Protein AF-A0A8J3ZCD3-F1 (afdb_monomer_lite)

Radius of gyration: 23.09 Å; chains: 1; bounding box: 59×57×64 Å

Foldseek 3Di:
DDPCQFPQQQDDLQLLVQLVVCLVVLNLVSSCVSSQAAEDVQLVVVCVVFVVSVVQSSQWRSSLVSCQVVRFPPPCDQPAWEFADDGPPQKTWTWHFDPDPFAGTGIYTDMDVNDDPRHDYDDNLSTGLVCVLCVVVVVVVPDDGPVVVCVVVVVDPLLQDRQSNSCNVPVPDDDDRRDHDAHDDADQWDWWQFVHTFTWHFDQQDIDRRRDDVVNVVVQVVCVVVVHDRTTSRQQNCCQQVVDDDHPPSLVRLLARLLSNLSSQVVVNVVVSVVVRHHQNSRAGPQRDGSLLSCVNVVDLVVNVVNVVSPHDQCDATNVRDGRPDPVVNVVDDPD

Organism: NCBI:txid175570

Structure (mmCIF, N/CA/C/O backbone):
data_AF-A0A8J3ZCD3-F1
#
_entry.id   AF-A0A8J3ZCD3-F1
#
loop_
_atom_site.group_PDB
_atom_site.id
_atom_site.type_symbol
_atom_site.label_atom_id
_atom_site.label_alt_id
_atom_site.label_comp_id
_atom_site.label_asym_id
_atom_site.label_entity_id
_atom_site.label_seq_id
_atom_site.pdbx_PDB_ins_code
_atom_site.Cartn_x
_atom_site.Cartn_y
_atom_site.Cartn_z
_atom_site.occupancy
_atom_site.B_iso_or_equiv
_atom_site.auth_seq_id
_atom_site.auth_comp_id
_atom_site.auth_asym_id
_atom_site.auth_atom_id
_atom_site.pdbx_PDB_model_num
ATOM 1 N N . MET A 1 1 ? -1.894 -16.791 18.017 1.00 30.48 1 MET A N 1
ATOM 2 C CA . MET A 1 1 ? -1.859 -16.053 16.733 1.00 30.48 1 MET A CA 1
ATOM 3 C C . MET A 1 1 ? -0.759 -15.003 16.825 1.00 30.48 1 MET A C 1
ATOM 5 O O . MET A 1 1 ? -0.991 -13.930 17.370 1.00 30.48 1 MET A O 1
ATOM 9 N N . SER A 1 2 ? 0.467 -15.372 16.441 1.00 28.52 2 SER A N 1
ATOM 10 C CA . SER A 1 2 ? 1.655 -14.525 16.608 1.00 28.52 2 SER A CA 1
ATOM 11 C C . SER A 1 2 ? 1.536 -13.254 15.762 1.00 28.52 2 SER A C 1
ATOM 13 O O . SER A 1 2 ? 1.087 -13.308 14.620 1.00 28.52 2 SER A O 1
ATOM 15 N N . GLY A 1 3 ? 1.897 -12.107 16.341 1.00 28.75 3 GLY A N 1
ATOM 16 C CA . GLY A 1 3 ? 1.712 -10.750 15.815 1.00 28.75 3 GLY A CA 1
ATOM 17 C C . GLY A 1 3 ? 2.565 -10.377 14.598 1.00 28.75 3 GLY A C 1
ATOM 18 O O . GLY A 1 3 ? 3.005 -9.236 14.492 1.00 28.75 3 GLY A O 1
ATOM 19 N N . ARG A 1 4 ? 2.772 -11.300 13.660 1.00 40.28 4 ARG A N 1
ATOM 20 C CA . ARG A 1 4 ? 3.340 -11.043 12.334 1.00 40.28 4 ARG A CA 1
ATOM 21 C C . ARG A 1 4 ? 2.202 -10.744 11.358 1.00 40.28 4 ARG A C 1
ATOM 23 O O . ARG A 1 4 ? 1.936 -11.479 10.416 1.00 40.28 4 ARG A O 1
ATOM 30 N N . VAL A 1 5 ? 1.469 -9.659 11.613 1.00 41.25 5 VAL A N 1
ATOM 31 C CA . VAL A 1 5 ? 0.565 -9.109 10.595 1.00 41.25 5 VAL A CA 1
ATOM 32 C C . VAL A 1 5 ? 1.458 -8.504 9.517 1.00 41.25 5 VAL A C 1
ATOM 34 O O . VAL A 1 5 ? 1.963 -7.390 9.647 1.00 41.25 5 VAL A O 1
ATOM 37 N N . LEU A 1 6 ? 1.722 -9.344 8.520 1.00 44.91 6 LEU A N 1
ATOM 38 C CA . LEU A 1 6 ? 2.446 -9.094 7.286 1.00 44.91 6 LEU A CA 1
ATOM 39 C C . LEU A 1 6 ? 2.170 -7.684 6.744 1.00 44.91 6 LEU A C 1
ATOM 41 O O . LEU A 1 6 ? 1.025 -7.231 6.688 1.00 44.91 6 LEU A O 1
ATOM 45 N N . ARG A 1 7 ? 3.242 -6.995 6.344 1.00 51.41 7 ARG A N 1
ATOM 46 C CA . ARG A 1 7 ? 3.214 -5.689 5.674 1.00 51.41 7 ARG A CA 1
ATOM 47 C C . ARG A 1 7 ? 2.638 -5.883 4.262 1.00 51.41 7 ARG A C 1
ATOM 49 O O . ARG A 1 7 ? 3.377 -6.074 3.309 1.00 51.41 7 ARG A O 1
ATOM 56 N N . ARG A 1 8 ? 1.308 -5.935 4.149 1.00 55.00 8 ARG A N 1
ATOM 57 C CA . ARG A 1 8 ? 0.570 -6.364 2.939 1.00 55.00 8 ARG A CA 1
ATOM 58 C C . ARG A 1 8 ? 0.172 -5.229 1.979 1.00 55.00 8 ARG A C 1
ATOM 60 O O . ARG A 1 8 ? -0.598 -5.467 1.065 1.00 55.00 8 ARG A O 1
ATOM 67 N N . TYR A 1 9 ? 0.673 -4.010 2.165 1.00 49.16 9 TYR A N 1
ATOM 68 C CA . TYR A 1 9 ? 0.114 -2.810 1.508 1.00 49.16 9 TYR A CA 1
ATOM 69 C C . TYR A 1 9 ? 0.821 -2.382 0.233 1.00 49.16 9 TYR A C 1
ATOM 71 O O . TYR A 1 9 ? 0.390 -1.433 -0.417 1.00 49.16 9 TYR A O 1
ATOM 79 N N . ASP A 1 10 ? 1.965 -2.988 -0.082 1.00 55.56 10 ASP A N 1
ATOM 80 C CA . ASP A 1 10 ? 2.841 -2.365 -1.060 1.00 55.56 10 ASP A CA 1
ATOM 81 C C . ASP A 1 10 ? 2.479 -2.702 -2.512 1.00 55.56 10 ASP A C 1
ATOM 83 O O . ASP A 1 10 ? 2.785 -1.911 -3.398 1.00 55.56 10 ASP A O 1
ATOM 87 N N . LEU A 1 11 ? 1.746 -3.781 -2.787 1.00 69.44 11 LEU A N 1
ATOM 88 C CA . LEU A 1 11 ? 1.367 -4.164 -4.152 1.00 69.44 11 LEU A CA 1
ATOM 89 C C . LEU A 1 11 ? -0.120 -4.448 -4.261 1.00 69.44 11 LEU A C 1
ATOM 91 O O . LEU A 1 11 ? -0.582 -5.569 -4.099 1.00 69.44 11 LEU A O 1
ATOM 95 N N . THR A 1 12 ? -0.878 -3.402 -4.556 1.00 72.94 12 THR A N 1
ATOM 96 C CA . THR A 1 12 ? -2.291 -3.551 -4.898 1.00 72.94 12 THR A CA 1
ATOM 97 C C . THR A 1 12 ? -2.448 -4.145 -6.288 1.00 72.94 12 THR A C 1
ATOM 99 O O . THR A 1 12 ? -1.539 -4.068 -7.122 1.00 72.94 12 THR A O 1
ATOM 102 N N . ALA A 1 13 ? -3.638 -4.672 -6.582 1.00 76.81 13 ALA A N 1
ATOM 103 C CA . ALA A 1 13 ? -3.952 -5.135 -7.929 1.00 76.81 13 ALA A CA 1
ATOM 104 C C . ALA A 1 13 ? -3.803 -4.027 -8.976 1.00 76.81 13 ALA A C 1
ATOM 106 O O . ALA A 1 13 ? -3.294 -4.270 -10.067 1.00 76.81 13 ALA A O 1
ATOM 107 N N . THR A 1 14 ? -4.167 -2.792 -8.627 1.00 78.12 14 THR A N 1
ATOM 108 C CA . THR A 1 14 ? -4.005 -1.629 -9.505 1.00 78.12 14 THR A CA 1
ATOM 109 C C . THR A 1 14 ? -2.539 -1.308 -9.774 1.00 78.12 14 THR A C 1
ATOM 111 O O . THR A 1 14 ? -2.195 -1.051 -10.923 1.00 78.12 14 THR A O 1
ATOM 114 N N . VAL A 1 15 ? -1.671 -1.363 -8.758 1.00 82.38 15 VAL A N 1
ATOM 115 C CA . VAL A 1 15 ? -0.228 -1.134 -8.932 1.00 82.38 15 VAL A CA 1
ATOM 116 C C . VAL A 1 15 ? 0.381 -2.198 -9.841 1.00 82.38 15 VAL A C 1
ATOM 118 O O . VAL A 1 15 ? 1.031 -1.855 -10.825 1.00 82.38 15 VAL A O 1
ATOM 121 N N . VAL A 1 16 ? 0.140 -3.480 -9.550 1.00 87.00 16 VAL A N 1
ATOM 122 C CA . VAL A 1 16 ? 0.693 -4.594 -10.336 1.00 87.00 16 VAL A CA 1
ATOM 123 C C . VAL A 1 16 ? 0.217 -4.531 -11.781 1.00 87.00 16 VAL A C 1
ATOM 125 O O . VAL A 1 16 ? 1.037 -4.585 -12.695 1.00 87.00 16 VAL A O 1
ATOM 128 N N . ARG A 1 17 ? -1.093 -4.374 -11.993 1.00 86.81 17 ARG A N 1
ATOM 129 C CA . ARG A 1 17 ? -1.688 -4.270 -13.327 1.00 86.81 17 ARG A CA 1
ATOM 130 C C . ARG A 1 17 ? -1.154 -3.053 -14.080 1.00 86.81 17 ARG A C 1
ATOM 132 O O . ARG A 1 17 ? -0.636 -3.208 -15.177 1.00 86.81 17 ARG A O 1
ATOM 139 N N . GLY A 1 18 ? -1.199 -1.869 -13.469 1.00 88.94 18 GLY A N 1
ATOM 140 C CA . GLY A 1 18 ? -0.780 -0.626 -14.113 1.00 88.94 18 GLY A CA 1
ATOM 141 C C . GLY A 1 18 ? 0.716 -0.571 -14.437 1.00 88.94 18 GLY A C 1
ATOM 142 O O . GLY A 1 18 ? 1.086 0.026 -15.450 1.00 88.94 18 GLY A O 1
ATOM 143 N N . ALA A 1 19 ? 1.568 -1.186 -13.610 1.00 92.31 19 ALA A N 1
ATOM 144 C CA . ALA A 1 19 ? 2.992 -1.348 -13.898 1.00 92.31 19 ALA A CA 1
ATOM 145 C C . ALA A 1 19 ? 3.224 -2.388 -15.005 1.00 92.31 19 ALA A C 1
ATOM 147 O O . ALA A 1 19 ? 3.974 -2.119 -15.941 1.00 92.31 19 ALA A O 1
ATOM 148 N N . THR A 1 20 ? 2.528 -3.529 -14.944 1.00 91.62 20 THR A N 1
ATOM 149 C CA . THR A 1 20 ? 2.621 -4.605 -15.945 1.00 91.62 20 THR A CA 1
ATOM 150 C C . THR A 1 20 ? 2.210 -4.121 -17.332 1.00 91.62 20 THR A C 1
ATOM 152 O O . THR A 1 20 ? 2.968 -4.300 -18.278 1.00 91.62 20 THR A O 1
ATOM 155 N N . GLU A 1 21 ? 1.054 -3.466 -17.459 1.00 93.25 21 GLU A N 1
ATOM 156 C CA . GLU A 1 21 ? 0.549 -2.931 -18.731 1.00 93.25 21 GLU A CA 1
ATOM 157 C C . GLU A 1 21 ? 1.561 -1.980 -19.384 1.00 93.25 21 GLU A C 1
ATOM 159 O O . GLU A 1 21 ? 1.899 -2.127 -20.557 1.00 93.25 21 GLU A O 1
ATOM 164 N N . ARG A 1 22 ? 2.111 -1.037 -18.610 1.00 95.81 22 ARG A N 1
ATOM 165 C CA . ARG A 1 22 ? 3.078 -0.052 -19.117 1.00 95.81 22 ARG A CA 1
ATOM 166 C C . ARG A 1 22 ? 4.432 -0.666 -19.446 1.00 95.81 22 ARG A C 1
ATOM 168 O O . ARG A 1 22 ? 5.024 -0.307 -20.459 1.00 95.81 22 ARG A O 1
ATOM 175 N N . ARG A 1 23 ? 4.894 -1.630 -18.643 1.00 94.62 23 ARG A N 1
ATOM 176 C CA . ARG A 1 23 ? 6.100 -2.416 -18.931 1.00 94.62 23 ARG A CA 1
ATOM 177 C C . ARG A 1 23 ? 5.959 -3.168 -20.254 1.00 94.62 23 ARG A C 1
ATOM 179 O O . ARG A 1 23 ? 6.863 -3.105 -21.078 1.00 94.62 23 ARG A O 1
ATOM 186 N N . LEU A 1 24 ? 4.827 -3.838 -20.480 1.00 93.06 24 LEU A N 1
ATOM 187 C CA . LEU A 1 24 ? 4.553 -4.549 -21.735 1.00 93.06 24 LEU A CA 1
ATOM 188 C C . LEU A 1 24 ? 4.429 -3.597 -22.936 1.0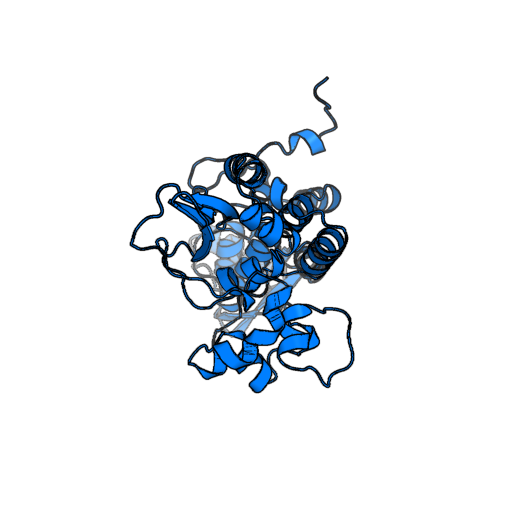0 93.06 24 LEU A C 1
ATOM 190 O O . LEU A 1 24 ? 4.795 -3.973 -24.044 1.00 93.06 24 LEU A O 1
ATOM 194 N N . ALA A 1 25 ? 3.989 -2.357 -22.714 1.00 94.56 25 ALA A N 1
ATOM 195 C CA . ALA A 1 25 ? 3.982 -1.298 -23.725 1.00 94.56 25 ALA A CA 1
ATOM 196 C C . ALA A 1 25 ? 5.361 -0.633 -23.955 1.00 94.56 25 ALA A C 1
ATOM 198 O O . ALA A 1 25 ? 5.475 0.261 -24.792 1.00 94.56 25 ALA A O 1
ATOM 199 N N . GLY A 1 26 ? 6.405 -1.022 -23.211 1.00 92.69 26 GLY A N 1
ATOM 200 C CA . GLY A 1 26 ? 7.743 -0.420 -23.283 1.00 92.69 26 GLY A CA 1
ATOM 201 C C . GLY A 1 26 ? 7.884 0.940 -22.579 1.00 92.69 26 GLY A C 1
ATOM 202 O O . GLY A 1 26 ? 8.954 1.552 -22.627 1.00 92.69 26 GLY A O 1
ATOM 203 N N . ASP A 1 27 ? 6.843 1.415 -21.889 1.00 95.69 27 ASP A N 1
ATOM 204 C CA . ASP A 1 27 ? 6.862 2.647 -21.095 1.00 95.69 27 ASP A CA 1
ATOM 205 C C . ASP A 1 27 ? 7.356 2.375 -19.667 1.00 95.69 27 ASP A C 1
ATOM 207 O O . ASP A 1 27 ? 6.598 2.319 -18.695 1.00 95.69 27 ASP A O 1
ATOM 211 N N . TRP A 1 28 ? 8.671 2.222 -19.523 1.00 95.88 28 TRP A N 1
ATOM 212 C CA . TRP A 1 28 ? 9.286 1.960 -18.221 1.00 95.88 28 TRP A CA 1
ATOM 213 C C . TRP A 1 28 ? 9.109 3.112 -17.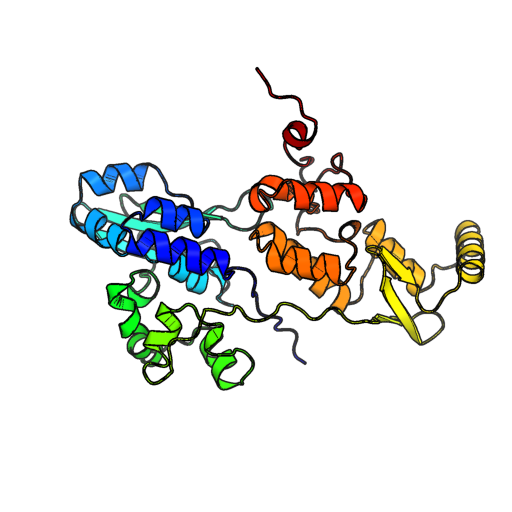220 1.00 95.88 28 TRP A C 1
ATOM 215 O O . TRP A 1 28 ? 9.047 2.877 -16.014 1.00 95.88 28 TRP A O 1
ATOM 225 N N . ARG A 1 29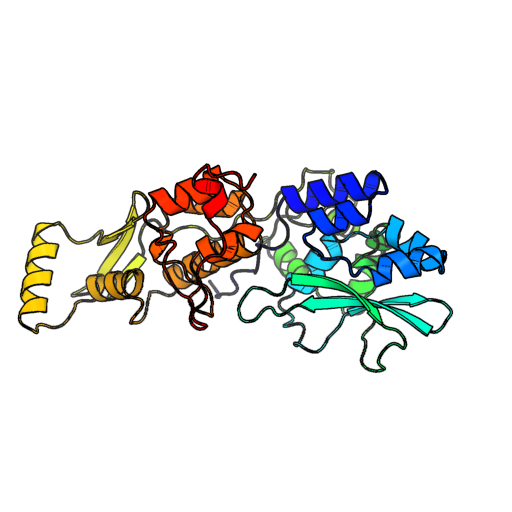 ? 8.988 4.362 -17.693 1.00 95.56 29 ARG A N 1
ATOM 226 C CA . ARG A 1 29 ? 8.785 5.529 -16.816 1.00 95.56 29 ARG A CA 1
ATOM 227 C C . ARG A 1 29 ? 7.389 5.521 -16.233 1.00 95.56 29 ARG A C 1
ATOM 229 O O . ARG A 1 29 ? 7.228 5.693 -15.026 1.00 95.56 29 ARG A O 1
ATOM 236 N N . GLY A 1 30 ? 6.388 5.294 -17.075 1.00 93.69 30 GLY A N 1
ATOM 237 C CA . GLY A 1 30 ? 5.029 5.130 -16.607 1.00 93.69 30 GLY A CA 1
ATOM 238 C C . GLY A 1 30 ? 4.883 3.886 -15.730 1.00 93.69 30 GLY A C 1
ATOM 239 O O . GLY A 1 30 ? 4.143 3.939 -14.750 1.00 93.69 30 GLY A O 1
ATOM 240 N N . ALA A 1 31 ? 5.602 2.793 -16.015 1.00 94.88 31 ALA A N 1
ATOM 241 C CA . ALA A 1 31 ? 5.628 1.623 -15.136 1.00 94.88 31 ALA A CA 1
ATOM 242 C C . ALA A 1 31 ? 6.180 1.978 -13.744 1.00 94.88 31 ALA A C 1
ATOM 244 O O . ALA A 1 31 ? 5.564 1.630 -12.735 1.00 94.88 31 ALA A O 1
ATOM 245 N N . CYS A 1 32 ? 7.286 2.734 -13.666 1.00 93.25 32 CYS A N 1
ATOM 246 C CA . CYS A 1 32 ? 7.815 3.256 -12.401 1.00 93.25 32 CYS A CA 1
ATOM 247 C C . CYS A 1 32 ? 6.798 4.148 -11.682 1.00 93.25 32 CYS A C 1
ATOM 249 O O . CYS A 1 32 ? 6.574 3.961 -10.489 1.00 93.25 32 CYS A O 1
ATOM 251 N N . ALA A 1 33 ? 6.134 5.060 -12.396 1.00 89.25 33 ALA A N 1
ATOM 252 C CA . ALA A 1 33 ? 5.106 5.925 -11.820 1.00 89.25 33 ALA A CA 1
ATOM 253 C C . ALA A 1 33 ? 3.914 5.120 -11.267 1.00 89.25 33 ALA A C 1
ATOM 255 O O . ALA A 1 33 ? 3.477 5.361 -10.143 1.00 89.25 33 ALA A O 1
ATOM 256 N N . ALA A 1 34 ? 3.436 4.110 -12.003 1.00 87.31 34 ALA A N 1
ATOM 257 C CA . ALA A 1 34 ? 2.376 3.205 -11.551 1.00 87.31 34 ALA A CA 1
ATOM 258 C C . ALA A 1 34 ? 2.795 2.393 -10.312 1.00 87.31 34 ALA A C 1
ATOM 260 O O . ALA A 1 34 ? 1.992 2.177 -9.404 1.00 87.31 34 ALA A O 1
ATOM 261 N N . ALA A 1 35 ? 4.072 2.008 -10.240 1.00 86.62 35 ALA A N 1
ATOM 262 C CA . ALA A 1 35 ? 4.691 1.379 -9.077 1.00 86.62 35 ALA A CA 1
ATOM 263 C C . ALA A 1 35 ? 5.098 2.365 -7.968 1.00 86.62 35 ALA A C 1
ATOM 265 O O . ALA A 1 35 ? 5.625 1.934 -6.940 1.00 86.62 35 ALA A O 1
ATOM 266 N N . ARG A 1 36 ? 4.841 3.670 -8.144 1.00 81.62 36 ARG A N 1
ATOM 267 C CA . ARG A 1 36 ? 5.192 4.745 -7.200 1.00 81.62 36 ARG A CA 1
ATOM 268 C C . ARG A 1 36 ? 6.686 4.769 -6.862 1.00 81.62 36 ARG A C 1
ATOM 270 O O . ARG A 1 36 ? 7.077 4.943 -5.706 1.00 81.62 36 ARG A O 1
ATOM 277 N N . ILE A 1 37 ? 7.508 4.549 -7.881 1.00 86.88 37 ILE A N 1
ATOM 278 C CA . ILE A 1 37 ? 8.957 4.702 -7.833 1.00 86.88 37 ILE A CA 1
ATOM 279 C C . ILE A 1 37 ? 9.303 5.993 -8.567 1.00 86.88 37 ILE A C 1
ATOM 281 O O . ILE A 1 37 ? 9.118 6.095 -9.780 1.00 86.88 37 ILE A O 1
ATOM 285 N N . ASP A 1 38 ? 9.814 6.971 -7.825 1.00 87.88 38 ASP A N 1
ATOM 286 C CA . ASP A 1 38 ? 10.300 8.222 -8.397 1.00 87.88 38 ASP A CA 1
ATOM 287 C C . ASP A 1 38 ? 11.519 7.930 -9.280 1.00 87.88 38 ASP A C 1
ATOM 289 O O . ASP A 1 38 ? 12.406 7.165 -8.898 1.00 87.88 38 ASP A O 1
ATOM 293 N N . VAL A 1 39 ? 11.594 8.549 -10.454 1.00 92.19 39 VAL A N 1
ATOM 294 C CA . VAL A 1 39 ? 12.738 8.396 -11.361 1.00 92.19 39 VAL A CA 1
ATOM 295 C C . VAL A 1 39 ? 13.566 9.670 -11.321 1.00 92.19 39 VAL A C 1
ATOM 297 O O . VAL A 1 39 ? 13.096 10.736 -11.716 1.00 92.19 39 VAL A O 1
ATOM 300 N N . ASP A 1 40 ? 14.814 9.561 -10.869 1.00 92.12 40 ASP A N 1
ATOM 301 C CA . ASP A 1 40 ? 15.771 10.662 -10.937 1.00 92.12 40 ASP A CA 1
ATOM 302 C C . ASP A 1 40 ? 16.020 11.043 -12.414 1.00 92.12 40 ASP A C 1
ATOM 304 O O . ASP A 1 40 ? 16.334 10.164 -13.230 1.00 92.12 40 ASP A O 1
ATOM 308 N N . PRO A 1 41 ? 15.934 12.334 -12.793 1.00 92.06 41 PRO A N 1
ATOM 309 C CA . PRO A 1 41 ? 16.258 12.799 -14.143 1.00 92.06 41 PRO A CA 1
ATOM 310 C C . PRO A 1 41 ? 17.626 12.328 -14.665 1.00 92.06 41 PRO A C 1
ATOM 312 O O . PRO A 1 41 ? 17.800 12.151 -15.873 1.00 92.06 41 PRO A O 1
ATOM 315 N N . ARG A 1 42 ? 18.591 12.062 -13.775 1.00 92.31 42 ARG A N 1
ATOM 316 C CA . ARG A 1 42 ? 19.905 11.502 -14.129 1.00 92.31 42 ARG A CA 1
ATOM 317 C C . ARG A 1 42 ? 19.808 10.117 -14.763 1.00 92.31 42 ARG A C 1
ATOM 319 O O . ARG A 1 42 ? 20.573 9.836 -15.680 1.00 92.31 42 ARG A O 1
ATOM 326 N N . VAL A 1 43 ? 18.855 9.278 -14.347 1.00 94.19 43 VAL A N 1
ATOM 327 C CA . VAL A 1 43 ? 18.612 7.960 -14.969 1.00 94.19 43 VAL A CA 1
ATOM 328 C C . VAL A 1 43 ? 18.213 8.148 -16.428 1.00 94.19 43 VAL A C 1
ATOM 330 O O . VAL A 1 43 ? 18.752 7.497 -17.319 1.00 94.19 43 VAL A O 1
ATOM 333 N N . VAL A 1 44 ? 17.310 9.097 -16.684 1.00 93.19 44 VAL A N 1
ATOM 334 C CA . VAL A 1 44 ? 16.832 9.422 -18.032 1.00 93.19 44 VAL A CA 1
ATOM 335 C C . VAL A 1 44 ? 17.960 9.938 -18.917 1.00 93.19 44 VAL A C 1
ATOM 337 O O . VAL A 1 44 ? 18.084 9.492 -20.056 1.00 93.19 44 VAL A O 1
ATOM 340 N N . ALA A 1 45 ? 18.771 10.863 -18.403 1.00 91.88 45 ALA A N 1
ATOM 341 C CA . ALA A 1 45 ? 19.916 11.393 -19.130 1.00 91.88 45 ALA A CA 1
ATOM 342 C C . ALA A 1 45 ? 20.934 10.286 -19.438 1.00 91.88 45 ALA A C 1
ATOM 344 O O . ALA A 1 45 ? 21.396 10.168 -20.572 1.00 91.88 45 ALA A O 1
ATOM 345 N N . ARG A 1 46 ? 21.236 9.427 -18.456 1.00 92.19 46 ARG A N 1
ATOM 346 C CA . ARG A 1 46 ? 22.254 8.387 -18.605 1.00 92.19 46 ARG A CA 1
ATOM 347 C C . ARG A 1 46 ? 21.829 7.258 -19.537 1.00 92.19 46 ARG A C 1
ATOM 349 O O . ARG A 1 46 ? 22.659 6.788 -20.306 1.00 92.19 46 ARG A O 1
ATOM 356 N N . ALA A 1 47 ? 20.547 6.899 -19.554 1.00 92.50 47 ALA A N 1
ATOM 357 C CA . ALA A 1 47 ? 20.001 5.917 -20.490 1.00 92.50 47 ALA A CA 1
ATOM 358 C C . ALA A 1 47 ? 20.158 6.338 -21.965 1.00 92.50 47 ALA A C 1
ATOM 360 O O . ALA A 1 47 ? 20.202 5.485 -22.839 1.00 92.50 47 ALA A O 1
ATOM 361 N N . ARG A 1 48 ? 20.282 7.639 -22.271 1.00 92.19 48 ARG A N 1
ATOM 362 C CA . ARG A 1 48 ? 20.576 8.095 -23.645 1.00 92.19 48 ARG A CA 1
ATOM 363 C C . ARG A 1 48 ? 22.022 7.826 -24.065 1.00 92.19 48 ARG A C 1
ATOM 365 O O . ARG A 1 48 ? 22.288 7.720 -25.254 1.00 92.19 48 ARG A O 1
ATOM 372 N N . ALA A 1 49 ? 22.939 7.758 -23.102 1.00 91.62 49 ALA A N 1
ATOM 373 C CA . ALA A 1 49 ? 24.373 7.607 -23.340 1.00 91.62 49 ALA A CA 1
ATOM 374 C C . ALA A 1 49 ? 24.876 6.166 -23.154 1.00 91.62 49 ALA A C 1
ATOM 376 O O . ALA A 1 49 ? 25.969 5.849 -23.607 1.00 91.62 49 ALA A O 1
ATOM 377 N N . VAL A 1 50 ? 24.113 5.315 -22.462 1.00 94.06 50 VAL A N 1
ATOM 378 C CA . VAL A 1 50 ? 24.494 3.940 -22.111 1.00 94.06 50 VAL A CA 1
ATOM 379 C C . VAL A 1 50 ? 23.423 2.980 -22.648 1.00 94.06 50 VAL A C 1
ATOM 381 O O . VAL A 1 50 ? 22.376 2.829 -22.007 1.00 94.06 50 VAL A O 1
ATOM 384 N N . PRO A 1 51 ? 23.636 2.358 -23.825 1.00 94.38 51 PRO A N 1
ATOM 385 C CA . PRO A 1 51 ? 22.652 1.483 -24.466 1.00 94.38 51 PRO A CA 1
ATOM 386 C C . PRO A 1 51 ? 22.220 0.290 -23.606 1.00 94.38 51 PRO A C 1
ATOM 388 O O . PRO A 1 51 ? 21.046 -0.073 -23.619 1.00 94.38 51 PRO A O 1
ATOM 391 N N . GLU A 1 52 ? 23.131 -0.277 -22.816 1.00 94.94 52 GLU A N 1
ATOM 392 C CA . GLU A 1 52 ? 22.868 -1.405 -21.917 1.00 94.94 52 GLU A CA 1
ATOM 393 C C . GLU A 1 52 ? 21.915 -1.007 -20.783 1.00 94.94 52 GLU A C 1
ATOM 395 O O . GLU A 1 52 ? 21.014 -1.762 -20.429 1.00 94.94 52 GLU A O 1
ATOM 400 N N . LEU A 1 53 ? 22.051 0.217 -20.257 1.00 95.38 53 LEU A N 1
ATOM 401 C CA . LEU A 1 53 ? 21.109 0.772 -19.282 1.00 95.38 53 LEU A CA 1
ATOM 402 C C . LEU A 1 53 ? 19.743 1.010 -19.925 1.00 95.38 53 LEU A C 1
ATOM 404 O O . LEU A 1 53 ? 18.718 0.741 -19.305 1.00 95.38 53 LEU A O 1
ATOM 408 N N . ALA A 1 54 ? 19.702 1.516 -21.160 1.00 94.69 54 ALA A N 1
ATOM 409 C CA . ALA A 1 54 ? 18.439 1.682 -21.872 1.00 94.69 54 ALA A CA 1
ATOM 410 C C . ALA A 1 54 ? 17.731 0.342 -22.107 1.00 94.69 54 ALA A C 1
ATOM 412 O O . ALA A 1 54 ? 16.506 0.291 -22.011 1.00 94.69 54 ALA A O 1
ATOM 413 N N . ASP A 1 55 ? 18.487 -0.714 -22.413 1.00 95.31 55 ASP A N 1
ATOM 414 C CA . ASP A 1 55 ? 17.966 -2.070 -22.568 1.00 95.31 55 ASP A CA 1
ATOM 415 C C . ASP A 1 55 ? 17.401 -2.624 -21.264 1.00 95.31 55 ASP A C 1
ATOM 417 O O . ASP A 1 55 ? 16.226 -2.987 -21.216 1.00 95.31 55 ASP A O 1
ATOM 421 N N . ASP A 1 56 ? 18.175 -2.566 -20.182 1.00 95.81 56 ASP A N 1
ATOM 422 C CA . ASP A 1 56 ? 17.724 -3.005 -18.861 1.00 95.81 56 ASP A CA 1
ATOM 423 C C . ASP A 1 56 ? 16.466 -2.245 -18.401 1.00 95.81 56 ASP A C 1
ATOM 425 O O . ASP A 1 56 ? 15.533 -2.844 -17.865 1.00 95.81 56 ASP A O 1
ATOM 429 N N . LEU A 1 57 ? 16.374 -0.936 -18.671 1.00 96.19 57 LEU A N 1
ATOM 430 C CA . LEU A 1 57 ? 15.191 -0.143 -18.325 1.00 96.19 57 LEU A CA 1
ATOM 431 C C . LEU A 1 57 ? 13.938 -0.562 -19.105 1.00 96.19 57 LEU A C 1
ATOM 433 O O . LEU A 1 57 ? 12.852 -0.508 -18.536 1.00 96.19 57 LEU A O 1
ATOM 437 N N . ARG A 1 58 ? 14.047 -1.025 -20.360 1.00 94.38 58 ARG A N 1
ATOM 438 C CA . ARG A 1 58 ? 12.886 -1.544 -21.119 1.00 94.38 58 ARG A CA 1
ATOM 439 C C . ARG A 1 58 ? 12.282 -2.797 -20.485 1.00 94.38 58 ARG A C 1
ATOM 441 O O . ARG A 1 58 ? 11.092 -3.047 -20.658 1.00 94.38 58 ARG A O 1
ATOM 448 N N . HIS A 1 59 ? 13.084 -3.563 -19.751 1.00 95.38 59 HIS A N 1
ATOM 449 C CA . HIS A 1 59 ? 12.670 -4.802 -19.090 1.00 95.38 59 HIS A CA 1
ATOM 450 C C . HIS A 1 59 ? 12.473 -4.654 -17.574 1.00 95.38 59 HIS A C 1
ATOM 452 O O . HIS A 1 59 ? 12.175 -5.634 -16.886 1.00 95.38 59 HIS A O 1
ATOM 458 N N . LEU A 1 60 ? 12.582 -3.427 -17.056 1.00 96.38 60 LEU A N 1
ATOM 459 C CA . LEU A 1 60 ? 12.383 -3.101 -15.651 1.00 96.38 60 LEU A CA 1
ATOM 460 C C . LEU A 1 60 ? 10.961 -3.457 -15.198 1.00 96.38 60 LEU A C 1
ATOM 462 O O . LEU A 1 60 ? 9.983 -2.931 -15.725 1.00 96.38 60 LEU A O 1
ATOM 466 N N . ALA A 1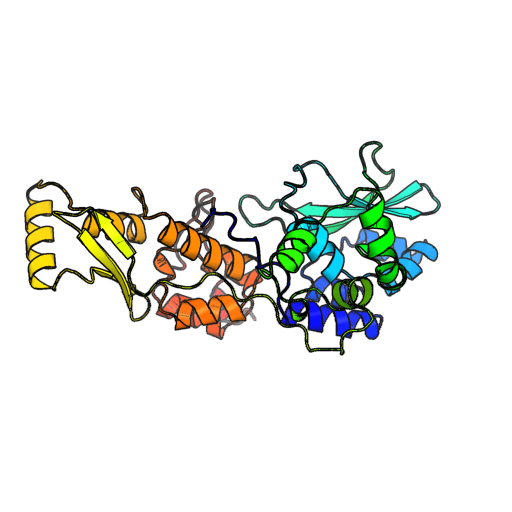 61 ? 10.867 -4.297 -14.171 1.00 95.75 61 ALA A N 1
ATOM 467 C CA . ALA A 1 61 ? 9.661 -4.651 -13.431 1.00 95.75 61 ALA A CA 1
ATOM 468 C C . ALA A 1 61 ? 9.664 -3.941 -12.060 1.00 95.75 61 ALA A C 1
ATOM 470 O O . ALA A 1 61 ? 10.083 -4.519 -11.047 1.00 95.75 61 ALA A O 1
ATOM 471 N N . PRO A 1 62 ? 9.241 -2.665 -11.991 1.00 92.56 62 PRO A N 1
ATOM 472 C CA . PRO A 1 62 ? 9.294 -1.880 -10.758 1.00 92.56 62 PRO A CA 1
ATOM 473 C C . PRO A 1 62 ? 8.368 -2.425 -9.657 1.00 92.56 62 PRO A C 1
ATOM 475 O O . PRO A 1 62 ? 8.639 -2.244 -8.468 1.00 92.56 62 PRO A O 1
ATOM 478 N N . GLU A 1 63 ? 7.321 -3.163 -10.024 1.00 88.44 63 GLU A N 1
ATOM 479 C CA . GLU A 1 63 ? 6.479 -3.920 -9.102 1.00 88.44 63 GLU A CA 1
ATOM 480 C C . GLU A 1 63 ? 7.280 -4.974 -8.315 1.00 88.44 63 GLU A C 1
ATOM 482 O O . GLU A 1 63 ? 7.036 -5.170 -7.124 1.00 88.44 63 GLU A O 1
ATOM 487 N N . LEU A 1 64 ? 8.296 -5.596 -8.928 1.00 88.94 64 LEU A N 1
ATOM 488 C CA . LEU A 1 64 ? 9.154 -6.571 -8.252 1.00 88.94 64 LEU A CA 1
ATOM 489 C C . LEU A 1 64 ? 10.140 -5.905 -7.296 1.00 88.94 64 LEU A C 1
ATOM 491 O O . LEU A 1 64 ? 10.350 -6.423 -6.197 1.00 88.94 64 LEU A O 1
ATOM 495 N N . ILE A 1 65 ? 10.681 -4.736 -7.658 1.00 87.50 65 ILE A N 1
ATOM 496 C CA . ILE A 1 65 ? 11.503 -3.929 -6.744 1.00 87.50 65 ILE A CA 1
ATOM 497 C C . ILE A 1 65 ? 10.689 -3.635 -5.489 1.00 87.50 65 ILE A C 1
ATOM 499 O O . ILE A 1 65 ? 11.138 -3.886 -4.375 1.00 87.50 65 ILE A O 1
ATOM 503 N N . ARG A 1 66 ? 9.458 -3.151 -5.660 1.00 82.25 66 ARG A N 1
ATOM 504 C CA . ARG A 1 66 ? 8.582 -2.801 -4.543 1.00 82.25 66 ARG A CA 1
ATOM 505 C C . ARG A 1 66 ? 8.246 -4.020 -3.674 1.00 82.25 66 ARG A C 1
ATOM 507 O O . ARG A 1 66 ? 8.312 -3.922 -2.450 1.00 82.25 66 ARG A O 1
ATOM 514 N N . TRP A 1 67 ? 7.988 -5.176 -4.288 1.00 81.56 67 TRP A N 1
ATOM 515 C CA . TRP A 1 67 ? 7.695 -6.435 -3.586 1.00 81.56 67 TRP A CA 1
ATOM 516 C C . TRP A 1 67 ? 8.855 -6.900 -2.708 1.00 81.56 67 TRP A C 1
ATOM 518 O O . TRP A 1 67 ? 8.666 -7.270 -1.549 1.00 81.56 67 TRP A O 1
ATOM 528 N N . HIS A 1 68 ? 10.065 -6.875 -3.262 1.00 79.75 68 HIS A N 1
ATOM 529 C CA . HIS A 1 68 ? 11.240 -7.455 -2.627 1.00 79.75 68 HIS A CA 1
ATOM 530 C C . HIS A 1 68 ? 12.001 -6.463 -1.738 1.00 79.75 68 HIS A C 1
ATOM 532 O O . HIS A 1 68 ? 12.661 -6.897 -0.804 1.00 79.75 68 HIS A O 1
ATOM 538 N N . VAL A 1 69 ? 11.912 -5.152 -1.989 1.00 73.88 69 VAL A N 1
ATOM 539 C CA . VAL A 1 69 ? 12.579 -4.122 -1.172 1.00 73.88 69 VAL A CA 1
ATOM 540 C C . VAL A 1 69 ? 11.706 -3.677 0.003 1.00 73.88 69 VAL A C 1
ATOM 542 O O . VAL A 1 69 ? 12.232 -3.455 1.091 1.00 73.88 69 VAL A O 1
ATOM 545 N N . LEU A 1 70 ? 10.383 -3.548 -0.180 1.00 64.19 70 LEU A N 1
ATOM 546 C CA . LEU A 1 70 ? 9.475 -3.094 0.888 1.00 64.19 70 LEU A CA 1
ATOM 547 C C . LEU A 1 70 ? 8.711 -4.231 1.576 1.00 64.19 70 LEU A C 1
ATOM 549 O O . LEU A 1 70 ? 8.389 -4.117 2.760 1.00 64.19 70 LEU A O 1
ATOM 553 N N . GLY A 1 71 ? 8.450 -5.337 0.871 1.00 54.69 71 GLY A N 1
ATOM 554 C CA . GLY A 1 71 ? 7.731 -6.484 1.431 1.00 54.69 71 GLY A CA 1
ATOM 555 C C . GLY A 1 71 ? 8.562 -7.317 2.408 1.00 54.69 71 GLY A C 1
ATOM 556 O O . GLY A 1 71 ? 8.006 -8.080 3.195 1.00 54.69 71 GLY A O 1
ATOM 557 N N . THR A 1 72 ? 9.889 -7.189 2.404 1.00 47.50 72 THR A N 1
ATOM 558 C CA . THR A 1 72 ? 10.734 -7.972 3.301 1.00 47.50 72 THR A CA 1
ATOM 559 C C . THR A 1 72 ? 10.591 -7.532 4.756 1.00 47.50 72 THR A C 1
ATOM 561 O O . THR A 1 72 ? 10.736 -6.364 5.095 1.00 47.50 72 THR A O 1
ATOM 564 N N . ASP A 1 73 ? 10.409 -8.515 5.641 1.00 36.25 73 ASP A N 1
ATOM 565 C CA . ASP A 1 73 ? 10.683 -8.405 7.083 1.00 36.25 73 ASP A CA 1
ATOM 566 C C . ASP A 1 73 ? 12.184 -8.200 7.371 1.00 36.25 73 ASP A C 1
ATOM 568 O O . ASP A 1 73 ? 12.585 -7.992 8.515 1.00 36.25 73 ASP A O 1
ATOM 572 N N . LEU A 1 74 ? 13.022 -8.230 6.327 1.00 36.50 74 LEU A N 1
ATOM 573 C CA . LEU A 1 74 ? 14.279 -7.509 6.348 1.00 36.50 74 LEU A CA 1
ATOM 574 C C . LEU A 1 74 ? 13.895 -6.045 6.544 1.00 36.50 74 LEU A C 1
ATOM 576 O O . LEU A 1 74 ? 13.446 -5.375 5.616 1.00 36.50 74 LEU A O 1
ATOM 580 N N . GLU A 1 75 ? 14.081 -5.533 7.756 1.00 37.22 75 GLU A N 1
ATOM 581 C CA . GLU A 1 75 ? 14.548 -4.164 7.881 1.00 37.22 75 GLU A CA 1
ATOM 582 C C . GLU A 1 75 ? 15.725 -4.049 6.915 1.00 37.22 75 GLU A C 1
ATOM 584 O O . GLU A 1 75 ? 16.836 -4.442 7.256 1.00 37.22 75 GLU A O 1
ATOM 589 N N . VAL A 1 76 ? 15.484 -3.620 5.671 1.00 40.81 76 VAL A N 1
ATOM 590 C CA . VAL A 1 76 ? 16.554 -3.145 4.810 1.00 40.81 76 VAL A CA 1
ATOM 591 C C . VAL A 1 76 ? 17.091 -1.984 5.630 1.00 40.81 76 VAL A C 1
ATOM 593 O O . VAL A 1 76 ? 16.367 -0.996 5.813 1.00 40.81 76 VAL A O 1
ATOM 596 N N . PRO A 1 77 ? 18.262 -2.131 6.282 1.00 41.62 77 PRO A N 1
ATOM 597 C CA . PRO A 1 77 ? 18.746 -1.096 7.172 1.00 41.62 77 PRO A CA 1
ATOM 598 C C . PRO A 1 77 ? 18.804 0.182 6.347 1.00 41.62 77 PRO A C 1
ATOM 600 O O . PRO A 1 77 ? 19.064 0.103 5.146 1.00 41.62 77 PRO A O 1
ATOM 603 N N . ARG A 1 78 ? 18.603 1.343 6.976 1.00 43.09 78 ARG A N 1
ATOM 604 C CA . ARG A 1 78 ? 18.584 2.689 6.353 1.00 43.09 78 ARG A CA 1
ATOM 605 C C . ARG A 1 78 ? 19.768 3.009 5.405 1.00 43.09 78 ARG A C 1
ATOM 607 O O . ARG A 1 78 ? 19.788 4.072 4.799 1.00 43.09 78 ARG A O 1
ATOM 614 N N . TRP A 1 79 ? 20.737 2.102 5.298 1.00 45.22 79 TRP A N 1
ATOM 615 C CA . TRP A 1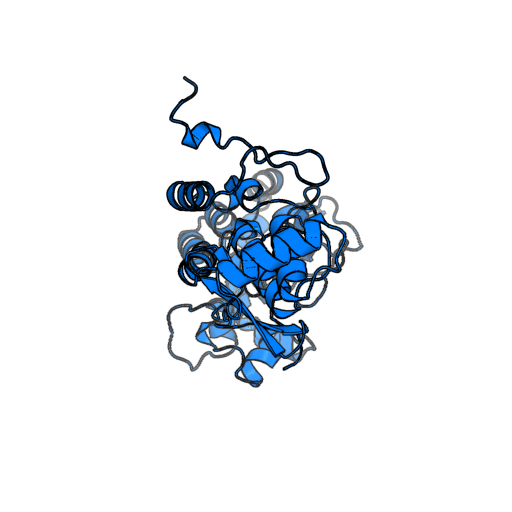 79 ? 22.014 2.170 4.600 1.00 45.22 79 TRP A CA 1
ATOM 616 C C . TRP A 1 79 ? 22.179 1.134 3.471 1.00 45.22 79 TRP A C 1
ATOM 618 O O . TRP A 1 79 ? 23.175 1.183 2.761 1.00 45.22 79 TRP A O 1
ATOM 628 N N . ARG A 1 80 ? 21.253 0.180 3.277 1.00 60.41 80 ARG A N 1
ATOM 629 C CA . ARG A 1 80 ? 21.345 -0.787 2.167 1.00 60.41 80 ARG A CA 1
ATOM 630 C C . ARG A 1 80 ? 20.617 -0.246 0.947 1.00 60.41 80 ARG A C 1
ATOM 632 O O . ARG A 1 80 ? 19.424 -0.460 0.779 1.00 60.41 80 ARG A O 1
ATOM 639 N N . VAL A 1 81 ? 21.364 0.456 0.108 1.00 65.56 81 VAL A N 1
ATOM 640 C CA . VAL A 1 81 ? 20.954 0.835 -1.245 1.00 65.56 81 VAL A CA 1
ATOM 641 C C . VAL A 1 81 ? 21.140 -0.399 -2.142 1.00 65.56 81 VAL A C 1
ATOM 643 O O . VAL A 1 81 ? 22.288 -0.816 -2.331 1.00 65.56 81 VAL A O 1
ATOM 646 N N . PRO A 1 82 ? 20.065 -1.038 -2.650 1.00 78.19 82 PRO A N 1
ATOM 647 C CA . PRO A 1 82 ? 20.197 -2.158 -3.568 1.00 78.19 82 PRO A CA 1
ATOM 648 C C . PRO A 1 82 ? 20.769 -1.652 -4.891 1.00 78.19 82 PRO A C 1
ATOM 650 O O . PRO A 1 82 ? 20.220 -0.740 -5.518 1.00 78.19 82 PRO A O 1
ATOM 653 N N . GLU A 1 83 ? 21.882 -2.243 -5.301 1.00 89.94 83 GLU A N 1
ATOM 654 C CA . GLU A 1 83 ? 22.457 -2.028 -6.621 1.00 89.94 83 GLU A CA 1
ATOM 655 C C . GLU A 1 83 ? 21.804 -2.988 -7.600 1.00 89.94 83 GLU A C 1
ATOM 657 O O . GLU A 1 83 ? 21.955 -4.200 -7.468 1.00 89.94 83 GLU A O 1
ATOM 662 N N . LEU A 1 84 ? 21.070 -2.445 -8.569 1.00 92.12 84 LEU A N 1
ATOM 663 C CA . LEU A 1 84 ? 20.381 -3.250 -9.570 1.00 92.12 84 LEU A CA 1
ATOM 664 C C . LEU A 1 84 ? 21.381 -3.805 -10.590 1.00 92.12 84 LEU A C 1
ATOM 666 O O . LEU A 1 84 ? 21.405 -5.006 -10.842 1.00 92.12 84 LEU A O 1
ATOM 670 N N . ALA A 1 85 ? 22.224 -2.931 -11.147 1.00 93.56 85 ALA A N 1
ATOM 671 C CA . ALA A 1 85 ? 23.242 -3.289 -12.132 1.00 93.56 85 ALA A CA 1
ATOM 672 C C . ALA A 1 85 ? 24.349 -2.227 -12.229 1.00 93.56 85 ALA A C 1
ATOM 674 O O . ALA A 1 85 ? 24.128 -1.049 -11.928 1.00 93.56 85 ALA A O 1
ATOM 675 N N . ARG A 1 86 ? 25.525 -2.650 -12.707 1.00 93.38 86 ARG A N 1
ATOM 676 C CA . ARG A 1 86 ? 26.651 -1.789 -13.101 1.00 93.38 86 ARG A CA 1
ATOM 677 C C . ARG A 1 86 ? 26.798 -1.782 -14.613 1.00 93.38 86 ARG A C 1
ATOM 679 O O . ARG A 1 86 ? 26.605 -2.806 -15.259 1.00 93.38 86 ARG A O 1
ATOM 686 N N . TYR A 1 87 ? 27.198 -0.635 -15.138 1.00 92.50 87 TYR A N 1
ATOM 687 C CA . TYR A 1 87 ? 27.324 -0.373 -16.563 1.00 92.50 87 TYR A CA 1
ATOM 688 C C . TYR A 1 87 ? 28.705 0.204 -16.895 1.00 92.50 87 TYR A C 1
ATOM 690 O O . TYR A 1 87 ? 29.386 0.734 -16.002 1.00 92.50 87 TYR A O 1
ATOM 698 N N . PRO A 1 88 ? 29.121 0.139 -18.175 1.00 86.94 88 PRO A N 1
ATOM 699 C CA . PRO A 1 88 ? 30.348 0.773 -18.638 1.00 86.94 88 PRO A CA 1
ATOM 700 C C . PRO A 1 88 ? 30.447 2.251 -18.234 1.00 86.94 88 PRO A C 1
ATOM 702 O O . PRO A 1 88 ? 29.451 2.970 -18.118 1.00 86.94 88 PRO A O 1
ATOM 705 N N . GLY A 1 89 ? 31.678 2.711 -18.008 1.00 81.69 89 GLY A N 1
ATOM 706 C CA . GLY A 1 89 ? 31.941 4.078 -17.552 1.00 81.69 89 GLY A CA 1
ATOM 707 C C . GLY A 1 89 ? 31.701 4.302 -16.058 1.00 81.69 89 GLY A C 1
ATOM 708 O O . GLY A 1 89 ? 31.501 5.441 -15.660 1.00 81.69 89 GLY A O 1
ATOM 709 N N . GLY A 1 90 ? 31.710 3.240 -15.243 1.00 84.56 90 GLY A N 1
ATOM 710 C CA . GLY A 1 90 ? 31.709 3.356 -13.782 1.00 84.56 90 GLY A CA 1
ATOM 711 C C . GLY A 1 90 ? 30.372 3.797 -13.196 1.00 84.56 90 GLY A C 1
ATOM 712 O O . GLY A 1 90 ? 30.354 4.478 -12.182 1.00 84.56 90 GLY A O 1
ATOM 713 N N . VAL A 1 91 ? 29.260 3.410 -13.819 1.00 89.25 91 VAL A N 1
ATOM 714 C CA . VAL A 1 91 ? 27.915 3.845 -13.430 1.00 89.25 91 VAL A CA 1
ATOM 715 C C . VAL A 1 91 ? 27.119 2.681 -12.867 1.00 89.25 91 VAL A C 1
ATOM 717 O O . VAL A 1 91 ? 27.145 1.589 -13.429 1.00 89.25 91 VAL A O 1
ATOM 720 N N . ALA A 1 92 ? 26.377 2.907 -11.784 1.00 92.62 92 ALA A N 1
ATOM 721 C CA . ALA A 1 92 ? 25.454 1.917 -11.238 1.00 92.62 92 ALA A CA 1
ATOM 722 C C . ALA A 1 92 ? 24.020 2.448 -11.169 1.00 92.62 92 ALA A C 1
ATOM 724 O O . ALA A 1 92 ? 23.786 3.576 -10.732 1.00 92.62 92 ALA A O 1
ATOM 725 N N . LEU A 1 93 ? 23.060 1.612 -11.563 1.00 94.44 93 LEU A N 1
ATOM 726 C CA . LEU A 1 93 ? 21.639 1.846 -11.321 1.00 94.44 93 LEU A CA 1
ATOM 727 C C . LEU A 1 93 ? 21.299 1.339 -9.925 1.00 94.44 93 LEU A C 1
ATOM 729 O O . LEU A 1 93 ? 21.555 0.179 -9.594 1.00 94.44 93 LEU A O 1
ATOM 733 N N . VAL A 1 94 ? 20.718 2.207 -9.107 1.00 91.56 94 VAL A N 1
ATOM 734 C CA . VAL A 1 94 ? 20.438 1.908 -7.706 1.00 91.56 94 VAL A CA 1
ATOM 735 C C . VAL A 1 94 ? 19.028 2.334 -7.317 1.00 91.56 94 VAL A C 1
ATOM 737 O O . VAL A 1 94 ? 18.454 3.259 -7.895 1.00 91.56 94 VAL A O 1
ATOM 740 N N . VAL A 1 95 ? 18.478 1.678 -6.299 1.00 87.62 95 VAL A N 1
ATOM 741 C CA . VAL A 1 95 ? 17.205 2.073 -5.685 1.00 87.62 95 VAL A CA 1
ATOM 742 C C . VAL A 1 95 ? 17.482 2.643 -4.306 1.00 87.62 95 VAL A C 1
ATOM 744 O O . VAL A 1 95 ? 18.164 2.040 -3.486 1.00 87.62 95 VAL A O 1
ATOM 747 N N . THR A 1 96 ? 16.946 3.819 -4.023 1.00 80.06 96 THR A N 1
ATOM 748 C CA . THR A 1 96 ? 17.090 4.460 -2.715 1.00 80.06 96 THR A CA 1
ATOM 749 C C . THR A 1 96 ? 15.727 4.656 -2.077 1.00 80.06 96 THR A C 1
ATOM 751 O O . THR A 1 96 ? 14.719 4.804 -2.761 1.00 80.06 96 THR A O 1
ATOM 754 N N . THR A 1 97 ? 15.679 4.653 -0.751 1.00 69.69 97 THR A N 1
ATOM 755 C CA . THR A 1 97 ? 14.483 5.023 0.005 1.00 69.69 97 THR A CA 1
ATOM 756 C C . THR A 1 97 ? 14.573 6.495 0.385 1.00 69.69 97 THR A C 1
ATOM 758 O O . THR A 1 97 ? 15.396 6.871 1.225 1.00 69.69 97 THR A O 1
ATOM 761 N N . ARG A 1 98 ? 13.720 7.353 -0.177 1.00 58.62 98 ARG A N 1
ATOM 762 C CA . ARG A 1 98 ? 13.611 8.741 0.267 1.00 58.62 98 ARG A CA 1
ATOM 763 C C . ARG A 1 98 ? 12.816 8.777 1.568 1.00 58.62 98 ARG A C 1
ATOM 765 O O . ARG A 1 98 ? 11.589 8.691 1.578 1.00 58.62 98 ARG A O 1
ATOM 772 N N . HIS A 1 99 ? 13.513 8.927 2.690 1.00 50.53 99 HIS A N 1
ATOM 773 C CA . HIS A 1 99 ? 12.868 9.257 3.955 1.00 50.53 99 HIS A CA 1
ATOM 774 C C . HIS A 1 99 ? 12.518 10.744 3.957 1.00 50.53 99 HIS A C 1
ATOM 776 O O . HIS A 1 99 ? 13.282 11.589 4.421 1.00 50.53 99 HIS A O 1
ATOM 782 N N . GLY A 1 100 ? 11.335 11.080 3.439 1.00 41.34 100 GLY A N 1
ATOM 783 C CA . GLY A 1 100 ? 10.709 12.342 3.806 1.00 41.34 100 GLY A CA 1
ATOM 784 C C . GLY A 1 100 ? 10.589 12.376 5.324 1.00 41.34 100 GLY A C 1
ATOM 785 O O . GLY A 1 100 ? 10.292 11.349 5.939 1.00 41.34 100 GLY A O 1
ATOM 786 N N . ALA A 1 101 ? 10.854 13.531 5.935 1.00 36.03 101 ALA A N 1
ATOM 787 C CA . ALA A 1 101 ? 10.682 13.714 7.359 1.00 36.03 101 ALA A CA 1
ATOM 788 C C . ALA A 1 101 ? 9.259 13.225 7.688 1.00 36.03 101 ALA A C 1
ATOM 790 O O . ALA A 1 101 ? 8.282 13.901 7.393 1.00 36.03 101 ALA A O 1
ATOM 791 N N . GLY A 1 102 ? 9.134 12.024 8.263 1.00 42.16 102 GLY A N 1
ATOM 792 C CA . GLY A 1 102 ? 7.887 11.382 8.670 1.00 42.16 102 GLY A CA 1
ATOM 793 C C . GLY A 1 102 ? 6.835 11.278 7.584 1.00 42.16 102 GLY A C 1
ATOM 794 O O . GLY A 1 102 ? 5.811 11.914 7.720 1.00 42.16 102 GLY A O 1
ATOM 795 N N . GLY A 1 103 ? 7.131 10.548 6.518 1.00 41.19 103 GLY A N 1
ATOM 796 C CA . GLY A 1 103 ? 6.178 9.773 5.719 1.00 41.19 103 GLY A CA 1
ATOM 797 C C . GLY A 1 103 ? 6.811 8.395 5.459 1.00 41.19 103 GLY A C 1
ATOM 798 O O . GLY A 1 103 ? 7.975 8.204 5.842 1.00 41.19 103 GLY A O 1
ATOM 799 N N . PRO A 1 104 ? 6.115 7.419 4.850 1.00 47.56 104 PRO A N 1
ATOM 800 C CA . PRO A 1 104 ? 6.772 6.183 4.429 1.00 47.56 104 PRO A CA 1
ATOM 801 C C . PRO A 1 104 ? 7.906 6.492 3.450 1.00 47.56 104 PRO A C 1
ATOM 803 O O . PRO A 1 104 ? 7.880 7.497 2.740 1.00 47.56 104 PRO A O 1
ATOM 806 N N . ALA A 1 105 ? 8.908 5.618 3.420 1.00 55.75 105 ALA A N 1
ATOM 807 C CA . ALA A 1 105 ? 9.967 5.666 2.426 1.00 55.75 105 ALA A CA 1
ATOM 808 C C . ALA A 1 105 ? 9.375 5.528 1.013 1.00 55.75 105 ALA A C 1
ATOM 810 O O . ALA A 1 105 ? 8.907 4.451 0.652 1.00 55.75 105 ALA A O 1
ATOM 811 N N . GLY A 1 106 ? 9.405 6.600 0.219 1.00 69.38 106 GLY A N 1
ATOM 812 C CA . GLY A 1 106 ? 9.225 6.485 -1.230 1.00 69.38 106 GLY A CA 1
ATOM 813 C C . GLY A 1 106 ? 10.465 5.831 -1.835 1.00 69.38 106 GLY A C 1
ATOM 814 O O . GLY A 1 106 ? 11.570 6.059 -1.339 1.00 69.38 106 GLY A O 1
ATOM 815 N N . LEU A 1 107 ? 10.304 5.000 -2.863 1.00 81.06 107 LEU A N 1
ATOM 816 C CA . LEU A 1 107 ? 11.445 4.462 -3.602 1.00 81.06 107 LEU A CA 1
ATOM 817 C C . LEU A 1 107 ? 11.831 5.447 -4.705 1.00 81.06 107 LEU A C 1
ATOM 819 O O . LEU A 1 107 ? 10.962 5.967 -5.397 1.00 81.06 107 LEU A O 1
ATOM 823 N N . THR A 1 108 ? 13.125 5.676 -4.883 1.00 86.69 108 THR A N 1
ATOM 824 C CA . THR A 1 108 ? 13.667 6.480 -5.977 1.00 86.69 108 THR A CA 1
ATOM 825 C C . THR A 1 108 ? 14.695 5.660 -6.740 1.00 86.69 108 THR A C 1
ATOM 827 O O . THR A 1 108 ? 15.682 5.199 -6.162 1.00 86.69 108 THR A O 1
ATOM 830 N N . LEU A 1 109 ? 14.468 5.494 -8.040 1.00 92.38 109 LEU A N 1
ATOM 831 C CA . LEU A 1 109 ? 15.425 4.937 -8.984 1.00 92.38 109 LEU A CA 1
ATOM 832 C C . LEU A 1 109 ? 16.418 6.037 -9.373 1.00 92.38 109 LEU A C 1
ATOM 834 O O . LEU A 1 109 ? 16.017 7.078 -9.896 1.00 92.38 109 LEU A O 1
ATOM 838 N N . THR A 1 110 ? 17.703 5.830 -9.099 1.00 92.75 110 THR A N 1
ATOM 839 C CA . THR A 1 110 ? 18.753 6.832 -9.336 1.00 92.75 110 THR A CA 1
ATOM 840 C C . THR A 1 110 ? 20.049 6.186 -9.831 1.00 92.75 110 THR A C 1
ATOM 842 O O . THR A 1 110 ? 20.172 4.964 -9.919 1.00 92.75 110 THR A O 1
ATOM 845 N N . ILE A 1 111 ? 21.011 7.030 -10.191 1.00 91.88 111 ILE A N 1
ATOM 846 C CA . ILE A 1 111 ? 22.337 6.656 -10.663 1.00 91.88 111 ILE A CA 1
ATOM 847 C C . ILE A 1 111 ? 23.374 6.972 -9.584 1.00 91.88 111 ILE A C 1
ATOM 849 O O . ILE A 1 111 ? 23.411 8.087 -9.062 1.00 91.88 111 ILE A O 1
ATOM 853 N N . ALA A 1 112 ? 24.249 6.010 -9.296 1.00 88.50 112 ALA A N 1
ATOM 854 C CA . ALA A 1 112 ? 25.469 6.229 -8.530 1.00 88.50 112 ALA A CA 1
ATOM 855 C C . ALA A 1 112 ? 26.675 6.301 -9.482 1.00 88.50 112 ALA A C 1
ATOM 857 O O . ALA A 1 112 ? 26.948 5.346 -10.212 1.00 88.50 112 ALA A O 1
ATOM 858 N N . ASP A 1 113 ? 27.372 7.437 -9.466 1.00 85.19 113 ASP A N 1
ATOM 859 C CA . ASP A 1 113 ? 28.519 7.740 -10.326 1.00 85.19 113 ASP A CA 1
ATOM 860 C C . ASP A 1 113 ? 29.538 8.621 -9.556 1.00 85.19 113 ASP A C 1
ATOM 862 O O . ASP A 1 113 ? 29.245 9.797 -9.309 1.00 85.19 113 ASP A O 1
ATOM 866 N N . PRO A 1 114 ? 30.678 8.064 -9.090 1.00 82.75 114 PRO A N 1
ATOM 867 C CA . PRO A 1 114 ? 30.992 6.636 -9.076 1.00 82.75 114 PRO A CA 1
ATOM 868 C C . PRO A 1 114 ? 30.153 5.877 -8.022 1.00 82.75 114 PRO A C 1
ATOM 870 O O . PRO A 1 114 ? 29.718 6.451 -7.016 1.00 82.75 114 PRO A O 1
ATOM 873 N N . PRO A 1 115 ? 29.922 4.566 -8.199 1.00 81.31 115 PRO A N 1
ATOM 874 C CA . PRO A 1 115 ? 29.239 3.731 -7.224 1.00 81.31 115 PRO A CA 1
ATOM 875 C C . PRO A 1 115 ? 30.040 3.610 -5.933 1.00 81.31 115 PRO A C 1
ATOM 877 O O . PRO A 1 115 ? 31.247 3.365 -5.945 1.00 81.31 115 PRO A O 1
ATOM 880 N N . ARG A 1 116 ? 29.344 3.710 -4.799 1.00 80.19 116 ARG A N 1
ATOM 881 C CA . ARG A 1 116 ? 29.959 3.499 -3.487 1.00 80.19 116 ARG A CA 1
ATOM 882 C C . ARG A 1 116 ? 30.368 2.026 -3.307 1.00 80.19 116 ARG A C 1
ATOM 884 O O . ARG A 1 116 ? 29.702 1.139 -3.846 1.00 80.19 116 ARG A O 1
ATOM 891 N N . PRO A 1 117 ? 31.436 1.740 -2.544 1.00 77.00 117 PRO A N 1
ATOM 892 C CA . PRO A 1 117 ? 31.920 0.371 -2.342 1.00 77.00 117 PRO A CA 1
ATOM 893 C C . PRO A 1 117 ? 30.999 -0.483 -1.455 1.00 77.00 117 PRO A C 1
ATOM 895 O O . PRO A 1 117 ? 31.107 -1.704 -1.445 1.00 77.00 117 PRO A O 1
ATOM 898 N N . ASP A 1 118 ? 30.094 0.135 -0.694 1.00 79.88 118 ASP A N 1
ATOM 899 C CA . ASP A 1 118 ? 29.167 -0.536 0.218 1.00 79.88 118 ASP A CA 1
ATOM 900 C C . ASP A 1 118 ? 27.844 -0.960 -0.440 1.00 79.88 118 ASP A C 1
ATOM 902 O O . ASP A 1 118 ? 27.031 -1.636 0.199 1.00 79.88 118 ASP A O 1
ATOM 906 N N . LEU A 1 119 ? 27.642 -0.633 -1.719 1.00 77.44 119 LEU A N 1
ATOM 907 C CA . LEU A 1 119 ? 26.504 -1.118 -2.488 1.00 77.44 119 LEU A CA 1
ATOM 908 C C . LEU A 1 119 ? 26.456 -2.653 -2.489 1.00 77.44 119 LEU A C 1
ATOM 910 O O . LEU A 1 119 ? 27.482 -3.337 -2.517 1.00 77.44 119 LEU A O 1
ATOM 914 N N . ARG A 1 120 ? 25.247 -3.211 -2.399 1.00 81.06 120 ARG A N 1
ATOM 915 C CA . ARG A 1 120 ? 25.034 -4.663 -2.397 1.00 81.06 120 ARG A CA 1
ATOM 916 C C . ARG A 1 120 ? 24.275 -5.064 -3.658 1.00 81.06 120 ARG A C 1
ATOM 918 O O . ARG A 1 120 ? 23.193 -4.511 -3.872 1.00 81.06 120 ARG A O 1
ATOM 925 N N . PRO A 1 121 ? 24.801 -6.017 -4.451 1.00 84.56 121 PRO A N 1
ATOM 926 C CA . PRO A 1 121 ? 24.117 -6.501 -5.639 1.00 84.56 121 PRO A CA 1
ATOM 927 C C . PRO A 1 121 ? 22.727 -7.034 -5.306 1.00 84.56 121 PRO A C 1
ATOM 929 O O . PRO A 1 121 ? 22.548 -7.827 -4.378 1.00 84.56 121 PRO A O 1
ATOM 932 N N . PHE A 1 122 ? 21.751 -6.599 -6.088 1.00 86.25 122 PHE A N 1
ATOM 933 C CA . PHE A 1 122 ? 20.375 -7.049 -6.040 1.00 86.25 122 PHE A CA 1
ATOM 934 C C . PHE A 1 122 ? 20.097 -7.856 -7.304 1.00 86.25 122 PHE A C 1
ATOM 936 O O . PHE A 1 122 ? 20.118 -7.319 -8.411 1.00 86.25 122 PHE A O 1
ATOM 943 N N . ALA A 1 123 ? 19.904 -9.168 -7.140 1.00 88.56 123 ALA A N 1
ATOM 944 C CA . ALA A 1 123 ? 19.810 -10.098 -8.261 1.00 88.56 123 ALA A CA 1
ATOM 945 C C . ALA A 1 123 ? 18.740 -9.669 -9.280 1.00 88.56 123 ALA A C 1
ATOM 947 O O . ALA A 1 123 ? 17.662 -9.203 -8.902 1.00 88.56 123 ALA A O 1
ATOM 948 N N . ARG A 1 124 ? 19.037 -9.864 -10.573 1.00 92.75 124 ARG A N 1
ATOM 949 C CA . ARG A 1 124 ? 18.173 -9.445 -11.690 1.00 92.75 124 ARG A CA 1
ATOM 950 C C . ARG A 1 124 ? 16.761 -10.019 -11.594 1.00 92.75 124 ARG A C 1
ATOM 952 O O . ARG A 1 124 ? 15.808 -9.301 -11.868 1.00 92.75 124 ARG A O 1
ATOM 959 N N . CYS A 1 125 ? 16.598 -11.242 -11.088 1.00 91.38 125 CYS A N 1
ATOM 960 C CA . CYS A 1 125 ? 15.289 -11.871 -10.877 1.00 91.38 125 CYS A CA 1
ATOM 961 C C . CYS A 1 125 ? 14.330 -11.080 -9.964 1.00 91.38 125 CYS A C 1
ATOM 963 O O . CYS A 1 125 ? 13.131 -11.350 -9.951 1.00 91.38 125 CYS A O 1
ATOM 965 N N . PHE A 1 126 ? 14.829 -10.107 -9.193 1.00 88.50 126 PHE A N 1
ATOM 966 C CA . PHE A 1 126 ? 14.014 -9.268 -8.316 1.00 88.50 126 PHE A CA 1
ATOM 967 C C . PHE A 1 126 ? 13.552 -7.949 -8.948 1.00 88.50 126 PHE A C 1
ATOM 969 O O . PHE A 1 126 ? 12.837 -7.198 -8.284 1.00 88.50 126 PHE A O 1
ATOM 976 N N . TRP A 1 127 ? 13.958 -7.633 -10.181 1.00 92.25 127 TRP A N 1
ATOM 977 C CA . TRP A 1 127 ? 13.633 -6.348 -10.813 1.00 92.25 127 TRP A CA 1
ATOM 978 C C . TRP A 1 127 ? 13.616 -6.347 -12.348 1.00 92.25 127 TRP A C 1
ATOM 980 O O . TRP A 1 127 ? 13.062 -5.417 -12.923 1.00 92.25 127 TRP A O 1
ATOM 990 N N . ASP A 1 128 ? 14.180 -7.350 -13.016 1.00 95.38 128 ASP A N 1
ATOM 991 C CA . ASP A 1 128 ? 14.198 -7.502 -14.473 1.00 95.38 128 ASP A CA 1
ATOM 992 C C . ASP A 1 128 ? 13.273 -8.656 -14.877 1.00 95.38 128 ASP A C 1
ATOM 994 O O . ASP A 1 128 ? 13.453 -9.803 -14.454 1.00 95.38 128 ASP A O 1
ATOM 998 N N . ALA A 1 129 ? 12.271 -8.355 -15.705 1.00 95.75 129 ALA A N 1
ATOM 999 C CA . ALA A 1 129 ? 11.260 -9.324 -16.114 1.00 95.75 129 ALA A CA 1
ATOM 1000 C C . ALA A 1 129 ? 11.844 -10.525 -16.878 1.00 95.75 129 ALA A C 1
ATOM 1002 O O . ALA A 1 129 ? 11.295 -11.620 -16.777 1.00 95.75 129 ALA A O 1
ATOM 1003 N N . ARG A 1 130 ? 12.963 -10.350 -17.599 1.00 95.81 130 ARG A N 1
ATOM 1004 C CA . ARG A 1 130 ? 13.626 -11.431 -18.354 1.00 95.81 130 ARG A CA 1
ATOM 1005 C C . ARG A 1 130 ? 14.244 -12.480 -17.436 1.00 95.81 130 ARG A C 1
ATOM 1007 O O . ARG A 1 130 ? 14.317 -13.649 -17.793 1.00 95.81 130 ARG A O 1
ATOM 1014 N N . HIS A 1 131 ? 14.660 -12.053 -16.247 1.00 95.62 131 HIS A N 1
ATOM 1015 C CA . HIS A 1 131 ? 15.360 -12.886 -15.274 1.00 95.62 131 HIS A CA 1
ATOM 1016 C C . HIS A 1 131 ? 14.444 -13.387 -14.152 1.00 95.62 131 HIS A C 1
ATOM 1018 O O . HIS A 1 131 ? 14.901 -14.100 -13.263 1.00 95.62 131 HIS A O 1
ATOM 1024 N N . ALA A 1 132 ? 13.151 -13.041 -14.156 1.00 92.75 132 ALA A N 1
ATOM 1025 C CA . ALA A 1 132 ? 12.222 -13.450 -13.100 1.00 92.75 132 ALA A CA 1
ATOM 1026 C C . ALA A 1 132 ? 12.151 -14.981 -12.929 1.00 92.75 132 ALA A C 1
ATOM 1028 O O . ALA A 1 132 ? 12.045 -15.465 -11.805 1.00 92.75 132 ALA A O 1
ATOM 1029 N N . GLY A 1 133 ? 12.292 -15.744 -14.021 1.00 93.38 133 GLY A N 1
ATOM 1030 C CA . GLY A 1 133 ? 12.328 -17.212 -14.000 1.00 93.38 133 GLY A CA 1
ATOM 1031 C C . GLY A 1 133 ? 13.538 -17.817 -13.276 1.00 93.38 133 GLY A C 1
ATOM 1032 O O . GLY A 1 133 ? 13.498 -18.981 -12.897 1.00 93.38 133 GLY A O 1
ATOM 1033 N N . GLU A 1 134 ? 14.595 -17.042 -13.019 1.00 92.50 134 GLU A N 1
ATOM 1034 C CA . GLU A 1 134 ? 15.769 -17.493 -12.255 1.00 92.50 134 GLU A CA 1
ATOM 1035 C C . GLU A 1 134 ? 15.528 -17.485 -10.741 1.00 92.50 134 GLU A C 1
ATOM 1037 O O . GLU A 1 134 ? 16.378 -17.946 -9.973 1.00 92.50 134 GLU A O 1
ATOM 1042 N N . LEU A 1 135 ? 14.379 -16.957 -10.302 1.00 89.19 135 LEU A N 1
ATOM 1043 C CA . LEU A 1 135 ? 14.041 -16.807 -8.895 1.00 89.19 135 LEU A CA 1
ATOM 1044 C C . LEU A 1 135 ? 14.251 -18.111 -8.100 1.00 89.19 135 LEU A C 1
ATOM 1046 O O . LEU A 1 135 ? 15.018 -18.041 -7.142 1.00 89.19 135 LEU A O 1
ATOM 1050 N N . PRO A 1 136 ? 13.708 -19.291 -8.479 1.00 89.19 136 PRO A N 1
ATOM 1051 C CA . PRO A 1 136 ? 13.907 -20.530 -7.717 1.00 89.19 136 PRO A CA 1
ATOM 1052 C C . PRO A 1 136 ? 15.385 -20.841 -7.442 1.00 89.19 136 PRO A C 1
ATOM 1054 O O . PRO A 1 136 ? 15.771 -21.048 -6.293 1.00 89.19 136 PRO A O 1
ATOM 1057 N N . ALA A 1 137 ? 16.239 -20.737 -8.466 1.00 87.88 137 ALA A N 1
ATOM 1058 C CA . ALA A 1 137 ? 17.667 -21.020 -8.350 1.00 87.88 137 ALA A CA 1
ATOM 1059 C C . ALA A 1 137 ? 18.401 -20.043 -7.415 1.00 87.88 137 ALA A C 1
ATOM 1061 O O . ALA A 1 137 ? 19.379 -20.415 -6.764 1.00 87.88 137 ALA A O 1
ATOM 1062 N N . VAL A 1 138 ? 17.955 -18.785 -7.339 1.00 83.31 138 VAL A N 1
ATOM 1063 C CA . VAL A 1 138 ? 18.482 -17.800 -6.381 1.00 83.31 138 VAL A CA 1
ATOM 1064 C C . VAL A 1 138 ? 18.026 -18.122 -4.954 1.00 83.31 138 VAL A C 1
ATOM 1066 O O . VAL A 1 138 ? 18.803 -17.947 -4.012 1.00 83.31 138 VAL A O 1
ATOM 1069 N N . LEU A 1 139 ? 16.796 -18.615 -4.779 1.00 79.19 139 LEU A N 1
ATOM 1070 C CA . LEU A 1 139 ? 16.258 -18.981 -3.464 1.00 79.19 139 LEU A CA 1
ATOM 1071 C C . LEU A 1 139 ? 16.945 -20.237 -2.898 1.00 79.19 139 LEU A C 1
ATOM 1073 O O . LEU A 1 139 ? 17.314 -20.254 -1.721 1.00 79.19 139 LEU A O 1
ATOM 1077 N N . ASP A 1 140 ? 17.244 -21.223 -3.744 1.00 79.12 140 ASP A N 1
ATOM 1078 C CA . ASP A 1 140 ? 17.936 -22.460 -3.352 1.00 79.12 140 ASP A CA 1
ATOM 1079 C C . ASP A 1 140 ? 19.357 -22.222 -2.815 1.00 79.12 140 ASP A C 1
ATOM 1081 O O . ASP A 1 140 ? 19.825 -22.939 -1.932 1.00 79.12 140 ASP A O 1
ATOM 1085 N N . ARG A 1 141 ? 20.034 -21.157 -3.266 1.00 78.12 141 ARG A N 1
ATOM 1086 C CA . ARG A 1 141 ? 21.372 -20.761 -2.778 1.00 78.12 141 ARG A CA 1
ATOM 1087 C C . ARG A 1 141 ? 21.356 -20.046 -1.419 1.00 78.12 141 ARG A C 1
ATOM 1089 O O . ARG A 1 141 ? 22.376 -19.501 -1.004 1.00 78.12 141 ARG A O 1
ATOM 1096 N N . GLY A 1 142 ? 20.217 -20.033 -0.723 1.00 65.38 142 GLY A N 1
ATOM 1097 C CA . GLY A 1 142 ? 20.080 -19.492 0.634 1.00 65.38 142 GLY A CA 1
ATOM 1098 C C . GLY A 1 142 ? 19.171 -18.265 0.755 1.00 65.38 142 GLY A C 1
ATOM 1099 O O . GLY A 1 142 ? 19.031 -17.713 1.848 1.00 65.38 142 GLY A O 1
ATOM 1100 N N . GLY A 1 143 ? 18.519 -17.836 -0.327 1.00 64.44 143 GLY A N 1
ATOM 1101 C CA . GLY A 1 143 ? 17.488 -16.805 -0.266 1.00 64.44 143 GLY A CA 1
ATOM 1102 C C . GLY A 1 143 ? 16.174 -17.372 0.275 1.00 64.44 143 GLY A C 1
ATOM 1103 O O . GLY A 1 143 ? 15.514 -18.153 -0.396 1.00 64.44 143 GLY A O 1
ATOM 1104 N N . ARG A 1 144 ? 15.716 -16.934 1.455 1.00 66.50 144 ARG A N 1
ATOM 1105 C CA . ARG A 1 144 ? 14.344 -17.219 1.928 1.00 66.50 144 ARG A CA 1
ATOM 1106 C C . ARG A 1 144 ? 13.531 -15.932 2.093 1.00 66.50 144 ARG A C 1
ATOM 1108 O O . ARG A 1 144 ? 13.407 -15.432 3.213 1.00 66.50 144 ARG A O 1
ATOM 1115 N N . PRO A 1 145 ? 12.991 -15.366 0.995 1.00 70.62 145 PRO A N 1
ATOM 1116 C CA . PRO A 1 145 ? 12.048 -14.264 1.056 1.00 70.62 145 PRO A CA 1
ATOM 1117 C C . PRO A 1 145 ? 10.888 -14.592 1.988 1.00 70.62 145 PRO A C 1
ATOM 1119 O O . PRO A 1 145 ? 10.442 -15.736 2.086 1.00 70.62 145 PRO A O 1
ATOM 1122 N N . TRP A 1 146 ? 10.367 -13.560 2.641 1.00 70.19 146 TRP A N 1
ATOM 1123 C CA . TRP A 1 146 ? 9.304 -13.671 3.639 1.00 70.19 146 TRP A CA 1
ATOM 1124 C C . TRP A 1 146 ? 8.064 -14.439 3.141 1.00 70.19 146 TRP A C 1
ATOM 1126 O O . TRP A 1 146 ? 7.414 -15.127 3.926 1.00 70.19 146 TRP A O 1
ATOM 1136 N N . TYR A 1 147 ? 7.741 -14.337 1.847 1.00 76.19 147 TYR A N 1
ATOM 1137 C CA . TYR A 1 147 ? 6.523 -14.898 1.268 1.00 76.19 147 TYR A CA 1
ATOM 1138 C C . TYR A 1 147 ? 6.596 -16.409 1.035 1.00 76.19 147 TYR A C 1
ATOM 1140 O O . TYR A 1 147 ? 5.548 -17.045 1.009 1.00 76.19 147 TYR A O 1
ATOM 1148 N N . LEU A 1 148 ? 7.788 -17.010 0.916 1.00 79.00 148 LEU A N 1
ATOM 1149 C CA . LEU A 1 148 ? 7.902 -18.458 0.696 1.00 79.00 148 LEU A CA 1
ATOM 1150 C C . LEU A 1 148 ? 7.299 -19.251 1.858 1.00 79.00 148 LEU A C 1
ATOM 1152 O O . LEU A 1 148 ? 6.497 -20.157 1.648 1.00 79.00 148 LEU A O 1
ATOM 1156 N N . ASN A 1 149 ? 7.646 -18.868 3.089 1.00 77.62 149 ASN A N 1
ATOM 1157 C CA . ASN A 1 149 ? 7.115 -19.516 4.287 1.00 77.62 149 ASN A CA 1
ATOM 1158 C C . ASN A 1 149 ? 5.605 -19.280 4.424 1.00 77.62 149 ASN A C 1
ATOM 1160 O O . ASN A 1 149 ? 4.888 -20.181 4.839 1.00 77.62 149 ASN A O 1
ATOM 1164 N N . ALA A 1 150 ? 5.120 -18.092 4.045 1.00 77.38 150 ALA A N 1
ATOM 1165 C CA . ALA A 1 150 ? 3.696 -17.767 4.093 1.00 77.38 150 ALA A CA 1
ATOM 1166 C C . ALA A 1 150 ? 2.882 -18.605 3.094 1.00 77.38 150 ALA A C 1
ATOM 1168 O O . ALA A 1 150 ? 1.796 -19.069 3.431 1.00 77.38 150 ALA A O 1
ATOM 1169 N N . VAL A 1 151 ? 3.409 -18.843 1.888 1.00 82.88 151 VAL A N 1
ATOM 1170 C CA . VAL A 1 151 ? 2.761 -19.724 0.905 1.00 82.88 151 VAL A CA 1
ATOM 1171 C C . VAL A 1 151 ? 2.799 -21.177 1.372 1.00 82.88 151 VAL A C 1
ATOM 1173 O O . VAL A 1 151 ? 1.770 -21.846 1.349 1.00 82.88 151 VAL A O 1
ATOM 1176 N N . ALA A 1 152 ? 3.948 -21.652 1.865 1.00 82.88 152 ALA A N 1
ATOM 1177 C CA . ALA A 1 152 ? 4.085 -23.014 2.387 1.00 82.88 152 ALA A CA 1
ATOM 1178 C C . ALA A 1 152 ? 3.158 -23.290 3.587 1.00 82.88 152 ALA A C 1
ATOM 1180 O O . ALA A 1 152 ? 2.637 -24.392 3.721 1.00 82.88 152 ALA A O 1
ATOM 1181 N N . ALA A 1 153 ? 2.918 -22.285 4.434 1.00 82.12 153 ALA A N 1
ATOM 1182 C CA . ALA A 1 153 ? 1.999 -22.365 5.570 1.00 82.12 153 ALA A CA 1
ATOM 1183 C C . ALA A 1 153 ? 0.516 -22.154 5.195 1.00 82.12 153 ALA A C 1
ATOM 1185 O O . ALA A 1 153 ? -0.343 -22.207 6.074 1.00 82.12 153 ALA A O 1
ATOM 1186 N N . GLY A 1 154 ? 0.195 -21.878 3.924 1.00 82.06 154 GLY A N 1
ATOM 1187 C CA . GLY A 1 154 ? -1.171 -21.574 3.476 1.00 82.06 154 GLY A CA 1
ATOM 1188 C C . GLY A 1 154 ? -1.701 -20.204 3.926 1.00 82.06 154 GLY A C 1
ATOM 1189 O O . GLY A 1 154 ? -2.882 -19.909 3.766 1.00 82.06 154 GLY A O 1
ATOM 1190 N N . GLU A 1 155 ? -0.843 -19.343 4.474 1.00 77.69 155 GLU A N 1
ATOM 1191 C CA . GLU A 1 155 ? -1.190 -17.986 4.916 1.00 77.69 155 GLU A CA 1
ATOM 1192 C C . GLU A 1 155 ? -1.249 -16.978 3.757 1.00 77.69 155 GLU A C 1
ATOM 1194 O O . GLU A 1 155 ? -1.802 -15.881 3.905 1.00 77.69 155 GLU A O 1
ATOM 1199 N N . LEU A 1 156 ? -0.646 -17.334 2.617 1.00 80.00 156 LEU A N 1
ATOM 1200 C CA . LEU A 1 156 ? -0.622 -16.550 1.389 1.00 80.00 156 LEU A CA 1
ATOM 1201 C C . LEU A 1 156 ? -0.985 -17.441 0.198 1.00 80.00 156 LEU A C 1
ATOM 1203 O O . LEU A 1 156 ? -0.262 -18.379 -0.130 1.00 80.00 156 LEU A O 1
ATOM 1207 N N . ALA A 1 157 ? -2.096 -17.131 -0.470 1.00 84.19 157 ALA A N 1
ATOM 1208 C CA . ALA A 1 157 ? -2.471 -17.825 -1.696 1.00 84.19 157 ALA A CA 1
ATOM 1209 C C . ALA A 1 157 ? -1.468 -17.505 -2.825 1.00 84.19 157 ALA A C 1
ATOM 1211 O O . ALA A 1 157 ? -1.025 -16.358 -2.928 1.00 84.19 157 ALA A O 1
ATOM 1212 N N . PRO A 1 158 ? -1.152 -18.454 -3.724 1.00 87.62 158 PRO A N 1
ATOM 1213 C CA . PRO A 1 158 ? -0.310 -18.191 -4.894 1.00 87.62 158 PRO A CA 1
ATOM 1214 C C . PRO A 1 158 ? -0.804 -17.027 -5.769 1.00 87.62 158 PRO A C 1
ATOM 1216 O O . PRO A 1 158 ? 0.012 -16.275 -6.293 1.00 87.62 158 PRO A O 1
ATOM 1219 N N . ALA A 1 159 ? -2.123 -16.821 -5.877 1.00 86.12 159 ALA A N 1
ATOM 1220 C CA . ALA A 1 159 ? -2.722 -15.691 -6.597 1.00 86.12 159 ALA A CA 1
ATOM 1221 C C . ALA A 1 159 ? -2.378 -14.309 -6.001 1.00 86.12 159 ALA A C 1
ATOM 1223 O O . ALA A 1 159 ? -2.486 -13.299 -6.694 1.00 86.12 159 ALA A O 1
ATOM 1224 N N . ALA A 1 160 ? -1.927 -14.263 -4.742 1.00 84.00 160 ALA A N 1
ATOM 1225 C CA . ALA A 1 160 ? -1.478 -13.048 -4.064 1.00 84.00 160 ALA A CA 1
ATOM 1226 C C . ALA A 1 160 ? 0.012 -12.733 -4.276 1.00 84.00 160 ALA A C 1
ATOM 1228 O O . ALA A 1 160 ? 0.499 -11.715 -3.773 1.00 84.00 160 ALA A O 1
ATOM 1229 N N . LEU A 1 161 ? 0.741 -13.572 -5.020 1.00 87.06 161 LEU A N 1
ATOM 1230 C CA . LEU A 1 161 ? 2.103 -13.288 -5.473 1.00 87.06 161 LEU A CA 1
ATOM 1231 C C . LEU A 1 161 ? 2.070 -12.478 -6.774 1.00 87.06 161 LEU A C 1
ATOM 1233 O O . LEU A 1 161 ? 1.246 -12.785 -7.638 1.00 87.06 161 LEU A O 1
ATOM 1237 N N . PRO A 1 162 ? 2.960 -11.482 -6.963 1.00 87.81 162 PRO A N 1
ATOM 1238 C CA . PRO A 1 162 ? 3.069 -10.776 -8.238 1.00 87.81 162 PRO A CA 1
ATOM 1239 C C . PRO A 1 162 ? 3.203 -11.766 -9.409 1.00 87.81 162 PRO A C 1
ATOM 1241 O O . PRO A 1 162 ? 3.933 -12.746 -9.251 1.00 87.81 162 PRO A O 1
ATOM 1244 N N . PRO A 1 163 ? 2.572 -11.527 -10.576 1.00 90.94 163 PRO A N 1
ATOM 1245 C CA . PRO A 1 163 ? 2.519 -12.495 -11.675 1.00 90.94 163 PRO A CA 1
ATOM 1246 C C . PRO A 1 163 ? 3.879 -13.097 -12.044 1.00 90.94 163 PRO A C 1
ATOM 1248 O O . PRO A 1 163 ? 4.014 -14.312 -12.075 1.00 90.94 163 PRO A O 1
ATOM 1251 N N . LEU A 1 164 ? 4.921 -12.270 -12.191 1.00 92.31 164 LEU A N 1
ATOM 1252 C CA . LEU A 1 164 ? 6.280 -12.742 -12.492 1.00 92.31 164 LEU A CA 1
ATOM 1253 C C . LEU A 1 164 ? 6.868 -13.658 -11.397 1.00 92.31 164 LEU A C 1
ATOM 1255 O O . LEU A 1 164 ? 7.559 -14.620 -11.713 1.00 92.31 164 LEU A O 1
ATOM 1259 N N . VAL A 1 165 ? 6.570 -13.400 -10.118 1.00 90.81 165 VAL A N 1
ATOM 1260 C CA . VAL A 1 165 ? 6.983 -14.259 -8.988 1.00 90.81 165 VAL A CA 1
ATOM 1261 C C . VAL A 1 165 ? 6.177 -15.554 -8.980 1.00 90.81 165 VAL A C 1
ATOM 1263 O O . VAL A 1 165 ? 6.739 -16.628 -8.779 1.00 90.81 165 VAL A O 1
ATOM 1266 N N . ARG A 1 166 ? 4.861 -15.465 -9.207 1.00 91.88 166 ARG A N 1
ATOM 1267 C CA . ARG A 1 166 ? 3.975 -16.629 -9.266 1.00 91.88 166 ARG A CA 1
ATOM 1268 C C . ARG A 1 166 ? 4.399 -17.577 -10.380 1.00 91.88 166 ARG A C 1
ATOM 1270 O O . ARG A 1 166 ? 4.586 -18.751 -10.098 1.00 91.88 166 ARG A O 1
ATOM 1277 N N . THR A 1 167 ? 4.572 -17.075 -11.600 1.00 93.25 167 THR A N 1
ATOM 1278 C CA . THR A 1 167 ? 4.965 -17.881 -12.763 1.00 93.25 167 THR A CA 1
ATOM 1279 C C . THR A 1 167 ? 6.321 -18.548 -12.549 1.00 93.25 167 THR A C 1
ATOM 1281 O O . THR A 1 167 ? 6.484 -19.709 -12.901 1.00 93.25 167 THR A O 1
ATOM 1284 N N . ALA A 1 168 ? 7.275 -17.856 -11.918 1.00 93.06 168 ALA A N 1
ATOM 1285 C CA . ALA A 1 168 ? 8.585 -18.431 -11.623 1.00 93.06 168 ALA A CA 1
ATOM 1286 C C . ALA A 1 168 ? 8.537 -19.559 -10.574 1.00 93.06 168 ALA A C 1
ATOM 1288 O O . ALA A 1 168 ? 9.293 -20.518 -10.676 1.00 93.06 168 ALA A O 1
ATOM 1289 N N . LEU A 1 169 ? 7.675 -19.449 -9.556 1.00 90.62 169 LEU A N 1
ATOM 1290 C CA . LEU A 1 169 ? 7.597 -20.421 -8.454 1.00 90.62 169 LEU A CA 1
ATOM 1291 C C . LEU A 1 169 ? 6.575 -21.543 -8.681 1.00 90.62 169 LEU A C 1
ATOM 1293 O O . LEU A 1 169 ? 6.701 -22.611 -8.089 1.00 90.62 169 LEU A O 1
ATOM 1297 N N . PHE A 1 170 ? 5.548 -21.293 -9.490 1.00 91.56 170 PHE A N 1
ATOM 1298 C CA . PHE A 1 170 ? 4.429 -22.201 -9.746 1.00 91.56 170 PHE A CA 1
ATOM 1299 C C . PHE A 1 170 ? 4.109 -22.254 -11.250 1.00 91.56 170 PHE A C 1
ATOM 1301 O O . PHE A 1 170 ? 3.014 -21.846 -11.644 1.00 91.56 170 PHE A O 1
ATOM 1308 N N . PRO A 1 171 ? 5.039 -22.733 -12.096 1.00 91.38 171 PRO A N 1
ATOM 1309 C CA . PRO A 1 171 ? 4.867 -22.733 -13.551 1.00 91.38 171 PRO A CA 1
ATOM 1310 C C . PRO A 1 171 ? 3.699 -23.611 -14.024 1.00 91.38 171 PRO A C 1
ATOM 1312 O O . PRO A 1 171 ? 3.072 -23.292 -15.027 1.00 91.38 171 PRO A O 1
ATOM 1315 N N . ASP A 1 172 ? 3.363 -24.669 -13.279 1.00 91.19 172 ASP A N 1
ATOM 1316 C CA . ASP A 1 172 ? 2.291 -25.612 -13.635 1.00 91.19 172 ASP A CA 1
ATOM 1317 C C . ASP A 1 172 ? 0.882 -25.117 -13.261 1.00 91.19 172 ASP A C 1
ATOM 1319 O O . ASP A 1 172 ? -0.112 -25.805 -13.504 1.00 91.19 172 ASP A O 1
ATOM 1323 N N . ARG A 1 173 ? 0.765 -23.949 -12.613 1.00 85.12 173 ARG A N 1
ATOM 1324 C CA . ARG A 1 173 ? -0.536 -23.393 -12.225 1.00 85.12 173 ARG A CA 1
ATOM 1325 C C . ARG A 1 173 ? -1.160 -22.569 -13.352 1.00 85.12 173 ARG A C 1
ATOM 1327 O O . ARG A 1 173 ? -0.438 -21.881 -14.070 1.00 85.12 173 ARG A O 1
ATOM 1334 N N . PRO A 1 174 ? -2.502 -22.580 -13.472 1.00 80.62 174 PRO A N 1
ATOM 1335 C CA . PRO A 1 174 ? -3.190 -21.730 -14.430 1.00 80.62 174 PRO A CA 1
ATOM 1336 C C . PRO A 1 174 ? -2.917 -20.252 -14.137 1.00 80.62 174 PRO A C 1
ATOM 1338 O O . PRO A 1 174 ? -2.727 -19.847 -12.984 1.00 80.62 174 PRO A O 1
ATOM 1341 N N . ASP A 1 175 ? -2.912 -19.441 -15.193 1.00 79.38 175 ASP A N 1
ATOM 1342 C CA . ASP A 1 175 ? -2.745 -18.001 -15.059 1.00 79.38 175 ASP A CA 1
ATOM 1343 C C . ASP A 1 175 ? -4.019 -17.381 -14.469 1.00 79.38 175 ASP A C 1
ATOM 1345 O O . ASP A 1 175 ? -5.013 -17.147 -15.154 1.00 79.38 175 ASP A O 1
ATOM 1349 N N . GLU A 1 176 ? -4.011 -17.173 -13.156 1.00 82.62 176 GLU A N 1
ATOM 1350 C CA . GLU A 1 176 ? -5.105 -16.521 -12.441 1.00 82.62 176 GLU A CA 1
ATOM 1351 C C . GLU A 1 176 ? -4.890 -14.997 -12.381 1.00 82.62 176 GLU A C 1
ATOM 1353 O O . GLU A 1 176 ? -3.750 -14.525 -12.305 1.00 82.62 176 GLU A O 1
ATOM 1358 N N . PRO A 1 177 ? -5.946 -14.172 -12.338 1.00 82.81 177 PRO A N 1
ATOM 1359 C CA . PRO A 1 177 ? -5.787 -12.748 -12.066 1.00 82.81 177 PRO A CA 1
ATOM 1360 C C . PRO A 1 177 ? -5.065 -12.511 -10.733 1.00 82.81 177 PRO A C 1
ATOM 1362 O O . PRO A 1 177 ? -5.294 -13.215 -9.749 1.00 82.81 177 PRO A O 1
ATOM 1365 N N . TYR A 1 178 ? -4.180 -11.514 -10.686 1.00 82.62 178 TYR A N 1
ATOM 1366 C CA . TYR A 1 178 ? -3.507 -11.149 -9.441 1.00 82.62 178 TYR A CA 1
ATOM 1367 C C . TYR A 1 178 ? -4.524 -10.655 -8.401 1.00 82.62 178 TYR A C 1
ATOM 1369 O O . TYR A 1 178 ? -5.229 -9.668 -8.629 1.00 82.62 178 TYR A O 1
ATOM 1377 N N . ALA A 1 179 ? -4.563 -11.325 -7.251 1.00 79.50 179 ALA A N 1
ATOM 1378 C CA . ALA A 1 179 ? -5.486 -11.056 -6.157 1.00 79.50 179 ALA A CA 1
ATOM 1379 C C . ALA A 1 179 ? -4.685 -10.845 -4.862 1.00 79.50 179 ALA A C 1
ATOM 1381 O O . ALA A 1 179 ? -4.334 -11.825 -4.199 1.00 79.50 179 ALA A O 1
ATOM 1382 N N . PRO A 1 180 ? -4.348 -9.593 -4.490 1.00 73.31 180 PRO A N 1
ATOM 1383 C CA . PRO A 1 180 ? -3.548 -9.331 -3.300 1.00 73.31 180 PRO A CA 1
ATOM 1384 C C . PRO A 1 180 ? -4.243 -9.891 -2.055 1.00 73.31 180 PRO A C 1
ATOM 1386 O O . PRO A 1 180 ? -5.470 -9.868 -1.945 1.00 73.31 180 PRO A O 1
ATOM 1389 N N . ALA A 1 181 ? -3.454 -10.404 -1.109 1.00 66.38 181 ALA A N 1
ATOM 1390 C CA . ALA A 1 181 ? -4.001 -10.994 0.106 1.00 66.38 181 ALA A CA 1
ATOM 1391 C C . ALA A 1 181 ? -4.871 -9.970 0.851 1.00 66.38 181 ALA A C 1
ATOM 1393 O O . ALA A 1 181 ? -4.426 -8.832 1.033 1.00 66.38 181 ALA A O 1
ATOM 1394 N N . PRO A 1 182 ? -6.062 -10.363 1.339 1.00 61.28 182 PRO A N 1
ATOM 1395 C CA . PRO A 1 182 ? -6.918 -9.449 2.072 1.00 61.28 182 PRO A CA 1
ATOM 1396 C C . PRO A 1 182 ? -6.172 -8.877 3.280 1.00 61.28 182 PRO A C 1
ATOM 1398 O O . PRO A 1 182 ? -5.339 -9.542 3.923 1.00 61.28 182 PRO A O 1
ATOM 1401 N N . GLY A 1 183 ? -6.460 -7.608 3.561 1.00 66.94 183 GLY A N 1
ATOM 1402 C CA . GLY A 1 183 ? -5.855 -6.892 4.667 1.00 66.94 183 GLY A CA 1
ATOM 1403 C C . GLY A 1 183 ? -6.293 -7.411 6.038 1.00 66.94 183 GLY A C 1
ATOM 1404 O O . GLY A 1 183 ? -6.806 -8.519 6.201 1.00 66.94 183 GLY A O 1
ATOM 1405 N N . ILE A 1 184 ? -6.063 -6.619 7.083 1.00 76.75 184 ILE A N 1
ATOM 1406 C CA . ILE A 1 184 ? -6.424 -7.017 8.438 1.00 76.75 184 ILE A CA 1
ATOM 1407 C C . ILE A 1 184 ? -7.953 -7.101 8.563 1.00 76.75 184 ILE A C 1
ATOM 1409 O O . ILE A 1 184 ? -8.685 -6.177 8.197 1.00 76.75 184 ILE A O 1
ATOM 1413 N N . GLY A 1 185 ? -8.446 -8.209 9.118 1.00 81.88 185 GLY A N 1
ATOM 1414 C CA . GLY A 1 185 ? -9.855 -8.317 9.491 1.00 81.88 185 GLY A CA 1
ATOM 1415 C C . GLY A 1 185 ? -10.216 -7.287 10.566 1.00 81.88 185 GLY A C 1
ATOM 1416 O O . GLY A 1 185 ? -9.492 -7.143 11.560 1.00 81.88 185 GLY A O 1
ATOM 1417 N N . VAL A 1 186 ? -11.335 -6.589 10.389 1.00 88.06 186 VAL A N 1
ATOM 1418 C CA . VAL A 1 186 ? -11.867 -5.655 11.388 1.00 88.06 186 VAL A CA 1
ATOM 1419 C C . VAL A 1 186 ? -12.738 -6.459 12.358 1.00 88.06 186 VAL A C 1
ATOM 1421 O O . VAL A 1 186 ? -13.696 -7.081 11.916 1.00 88.06 186 VAL A O 1
ATOM 1424 N N . PRO A 1 187 ? -12.392 -6.539 13.655 1.00 88.06 187 PRO A N 1
ATOM 1425 C CA . PRO A 1 187 ? -13.206 -7.276 14.619 1.00 88.06 187 PRO A CA 1
ATOM 1426 C C . PRO A 1 187 ? -14.520 -6.538 14.914 1.00 88.06 187 PRO A C 1
ATOM 1428 O O . PRO A 1 187 ? -14.500 -5.328 15.135 1.00 88.06 187 PRO A O 1
ATOM 1431 N N . ASP A 1 188 ? -15.627 -7.275 15.038 1.00 89.31 188 ASP A N 1
ATOM 1432 C CA . ASP A 1 188 ? -16.936 -6.702 15.404 1.00 89.31 188 ASP A CA 1
ATOM 1433 C C . ASP A 1 188 ? -16.943 -6.055 16.793 1.00 89.31 188 ASP A C 1
ATOM 1435 O O . ASP A 1 188 ? -17.640 -5.072 17.046 1.00 89.31 188 ASP A O 1
ATOM 1439 N N . ARG A 1 189 ? -16.178 -6.641 17.719 1.00 94.31 189 ARG A N 1
ATOM 1440 C CA . ARG A 1 189 ? -16.050 -6.194 19.106 1.00 94.31 189 ARG A CA 1
ATOM 1441 C C . ARG A 1 189 ? -14.651 -6.457 19.634 1.00 94.31 189 ARG A C 1
ATOM 1443 O O . ARG A 1 189 ? -14.043 -7.492 19.368 1.00 94.31 189 ARG A O 1
ATOM 1450 N N . ILE A 1 190 ? -14.155 -5.519 20.425 1.00 94.56 190 ILE A N 1
ATOM 1451 C CA . ILE A 1 190 ? -12.829 -5.534 21.030 1.00 94.56 190 ILE A CA 1
ATOM 1452 C C . ILE A 1 190 ? -13.012 -5.467 22.534 1.00 94.56 190 ILE A C 1
ATOM 1454 O O . ILE A 1 190 ? -13.627 -4.542 23.060 1.00 94.56 190 ILE A O 1
ATOM 1458 N N . HIS A 1 191 ? -12.474 -6.465 23.221 1.00 94.12 191 HIS A N 1
ATOM 1459 C CA . HIS A 1 191 ? -12.531 -6.540 24.670 1.00 94.12 191 HIS A CA 1
ATOM 1460 C C . HIS A 1 191 ? -11.692 -5.433 25.328 1.00 94.12 191 HIS A C 1
ATOM 1462 O O . HIS A 1 191 ? -10.552 -5.179 24.927 1.00 94.12 191 HIS A O 1
ATOM 1468 N N . VAL A 1 192 ? -12.241 -4.831 26.382 1.00 93.81 192 VAL A N 1
ATOM 1469 C CA . VAL A 1 192 ? -11.568 -3.869 27.255 1.00 93.81 192 VAL A CA 1
ATOM 1470 C C . VAL A 1 192 ? -11.852 -4.225 28.711 1.00 93.81 192 VAL A C 1
ATOM 1472 O O . VAL A 1 192 ? -13.001 -4.457 29.090 1.00 93.81 192 VAL A O 1
ATOM 1475 N N . GLN A 1 193 ? -10.806 -4.207 29.540 1.00 91.50 193 GLN A N 1
ATOM 1476 C CA . GLN A 1 193 ? -10.963 -4.316 30.987 1.00 91.50 193 GLN A CA 1
ATOM 1477 C C . GLN A 1 193 ? -11.515 -2.996 31.538 1.00 91.50 193 GLN A C 1
ATOM 1479 O O . GLN A 1 193 ? -10.827 -1.973 31.528 1.00 91.50 193 GLN A O 1
ATOM 1484 N N . CYS A 1 194 ? -12.766 -3.025 31.990 1.00 89.81 194 CYS A N 1
ATOM 1485 C CA . CYS A 1 194 ? -13.481 -1.893 32.572 1.00 89.81 194 CYS A CA 1
ATOM 1486 C C . CYS A 1 194 ? -13.745 -2.164 34.069 1.00 89.81 194 CYS A C 1
ATOM 1488 O O . CYS A 1 194 ? -12.808 -2.500 34.789 1.00 89.81 194 CYS A O 1
ATOM 1490 N N . ARG A 1 195 ? -15.002 -2.081 34.533 1.00 84.75 195 ARG A N 1
ATOM 1491 C CA . ARG A 1 195 ? -15.451 -2.678 35.813 1.00 84.75 195 ARG A CA 1
ATOM 1492 C C . ARG A 1 195 ? -15.611 -4.204 35.734 1.00 84.75 195 ARG A C 1
ATOM 1494 O O . ARG A 1 195 ? -15.769 -4.876 36.742 1.00 84.75 195 ARG A O 1
ATOM 1501 N N . GLY A 1 196 ? -15.532 -4.732 34.519 1.00 87.88 196 GLY A N 1
ATOM 1502 C CA . GLY A 1 196 ? -15.541 -6.138 34.156 1.00 87.88 196 GLY A CA 1
ATOM 1503 C C . GLY A 1 196 ? -15.151 -6.270 32.683 1.00 87.88 196 GLY A C 1
ATOM 1504 O O . GLY A 1 196 ? -14.507 -5.377 32.119 1.00 87.88 196 GLY A O 1
ATOM 1505 N N . ARG A 1 197 ? -15.567 -7.365 32.048 1.00 92.19 197 ARG A N 1
ATOM 1506 C CA . ARG A 1 197 ? -15.356 -7.623 30.618 1.00 92.19 197 ARG A CA 1
ATOM 1507 C C . ARG A 1 197 ? -16.342 -6.801 29.781 1.00 92.19 197 ARG A C 1
ATOM 1509 O O . ARG A 1 197 ? -17.499 -7.185 29.662 1.00 92.19 197 ARG A O 1
ATOM 1516 N N . HIS A 1 198 ? -15.891 -5.680 29.216 1.00 94.75 198 HIS A N 1
ATOM 1517 C CA . HIS A 1 198 ? -16.698 -4.820 28.336 1.00 94.75 198 HIS A CA 1
ATOM 1518 C C . HIS A 1 198 ? -16.160 -4.844 26.903 1.00 94.75 198 HIS A C 1
ATOM 1520 O O . HIS A 1 198 ? -15.046 -5.310 26.644 1.00 94.75 198 HIS A O 1
ATOM 1526 N N . TYR A 1 199 ? -16.949 -4.317 25.971 1.00 95.06 199 TYR A N 1
ATOM 1527 C CA . TYR A 1 199 ? -16.613 -4.272 24.558 1.00 95.06 199 TYR A CA 1
ATOM 1528 C C . TYR A 1 199 ? -16.707 -2.860 23.989 1.00 95.06 199 TYR A C 1
ATOM 1530 O O . TYR A 1 199 ? -17.605 -2.083 24.310 1.00 95.06 199 TYR A O 1
ATOM 1538 N N . VAL A 1 200 ? -15.776 -2.560 23.091 1.00 95.88 200 VAL A N 1
ATOM 1539 C CA . VAL A 1 200 ? -15.811 -1.402 22.196 1.00 95.88 200 VAL A CA 1
ATOM 1540 C C . VAL A 1 200 ? -15.751 -1.893 20.755 1.00 95.88 200 VAL A C 1
ATOM 1542 O O . VAL A 1 200 ? -15.301 -3.008 20.495 1.00 95.88 200 VAL A O 1
ATOM 1545 N N . GLY A 1 201 ? -16.180 -1.077 19.808 1.00 95.06 201 GLY A N 1
ATOM 1546 C CA . GLY A 1 201 ? -16.114 -1.422 18.391 1.00 95.06 201 GLY A CA 1
ATOM 1547 C C . GLY A 1 201 ? -16.380 -0.208 17.525 1.00 95.06 201 GLY A C 1
ATOM 1548 O O . GLY A 1 201 ? -16.768 0.843 18.032 1.00 95.06 201 GLY A O 1
ATOM 1549 N N . TRP A 1 202 ? -16.155 -0.341 16.226 1.00 95.38 202 TRP A N 1
ATOM 1550 C CA . TRP A 1 202 ? -16.499 0.715 15.287 1.00 95.38 202 TRP A CA 1
ATOM 1551 C C . TRP A 1 202 ? -17.895 0.478 14.706 1.00 95.38 202 TRP A C 1
ATOM 1553 O O . TRP A 1 202 ? -18.219 -0.640 14.304 1.00 95.38 202 TRP A O 1
ATOM 1563 N N . ARG A 1 203 ? -18.729 1.521 14.696 1.00 91.31 203 ARG A N 1
ATOM 1564 C CA . ARG A 1 203 ? -20.059 1.544 14.068 1.00 91.31 203 ARG A CA 1
ATOM 1565 C C . ARG A 1 203 ? -20.261 2.900 13.411 1.00 91.31 203 ARG A C 1
ATOM 1567 O O . ARG A 1 203 ? -19.933 3.921 14.018 1.00 91.31 203 ARG A O 1
ATOM 1574 N N . ASP A 1 204 ? -20.776 2.888 12.187 1.00 88.19 204 ASP A N 1
ATOM 1575 C CA . ASP A 1 204 ? -21.113 4.095 11.424 1.00 88.19 204 ASP A CA 1
ATOM 1576 C C . ASP A 1 204 ? -19.936 5.082 11.316 1.00 88.19 204 ASP A C 1
ATOM 1578 O O . ASP A 1 204 ? -20.085 6.286 11.511 1.00 88.19 204 ASP A O 1
ATOM 1582 N N . GLY A 1 205 ? -18.723 4.560 11.092 1.00 90.31 205 GLY A N 1
ATOM 1583 C CA . GLY A 1 205 ? -17.512 5.378 10.965 1.00 90.31 205 GLY A CA 1
ATOM 1584 C C . GLY A 1 205 ? -16.987 5.967 12.281 1.00 90.31 205 GLY A C 1
ATOM 1585 O O . GLY A 1 205 ? -16.108 6.826 12.250 1.00 90.31 205 GLY A O 1
ATOM 1586 N N . ALA A 1 206 ? -17.497 5.541 13.441 1.00 92.06 206 ALA A N 1
ATOM 1587 C CA . ALA A 1 206 ? -17.106 6.065 14.748 1.00 92.06 206 ALA A CA 1
ATOM 1588 C C . ALA A 1 206 ? -16.804 4.952 15.761 1.00 92.06 206 ALA A C 1
ATOM 1590 O O . ALA A 1 206 ? -17.418 3.885 15.756 1.00 92.06 206 ALA A O 1
ATOM 1591 N N . LEU A 1 207 ? -15.874 5.208 16.686 1.00 94.00 207 LEU A N 1
ATOM 1592 C CA . LEU A 1 207 ? -15.674 4.336 17.846 1.00 94.00 207 LEU A CA 1
ATOM 1593 C C . LEU A 1 207 ? -16.873 4.435 18.808 1.00 94.00 207 LEU A C 1
ATOM 1595 O O . LEU A 1 207 ? -17.209 5.522 19.276 1.00 94.00 207 LEU A O 1
ATOM 1599 N N . ARG A 1 208 ? -17.479 3.294 19.149 1.00 93.25 208 ARG A N 1
ATOM 1600 C CA . ARG A 1 208 ? -18.608 3.167 20.081 1.00 93.25 208 ARG A CA 1
ATOM 1601 C C . ARG A 1 208 ? -18.264 2.293 21.284 1.00 93.25 208 ARG A C 1
ATOM 1603 O O . ARG A 1 208 ? -17.509 1.319 21.180 1.00 93.25 208 ARG A O 1
ATOM 1610 N N . LEU A 1 209 ? -18.856 2.628 22.428 1.00 94.06 209 LEU A N 1
ATOM 1611 C CA . LEU A 1 209 ? -18.765 1.855 23.662 1.00 94.06 209 LEU A CA 1
ATOM 1612 C C . LEU A 1 209 ? -19.912 0.832 23.700 1.00 94.06 209 LEU A C 1
ATOM 1614 O O . LEU A 1 209 ? -20.945 1.079 24.295 1.00 94.06 209 LEU A O 1
ATOM 1618 N N . LEU A 1 210 ? -19.742 -0.324 23.051 1.00 93.19 210 LEU A N 1
ATOM 1619 C CA . LEU A 1 210 ? -20.818 -1.311 22.824 1.00 93.19 210 LEU A CA 1
ATOM 1620 C C . LEU A 1 210 ? -21.458 -1.890 24.099 1.00 93.19 210 LEU A C 1
ATOM 1622 O O . LEU A 1 210 ? -22.506 -2.520 24.023 1.00 93.19 210 LEU A O 1
ATOM 1626 N N . SER A 1 211 ? -20.800 -1.746 25.248 1.00 92.31 211 SER A N 1
ATOM 1627 C CA . SER A 1 211 ? -21.305 -2.187 26.556 1.00 92.31 211 SER A CA 1
ATOM 1628 C C . SER A 1 211 ? -21.833 -1.045 27.427 1.00 92.31 211 SER A C 1
ATOM 1630 O O . SER A 1 211 ? -21.970 -1.245 28.627 1.00 92.31 211 SER A O 1
ATOM 1632 N N . HIS A 1 212 ? -22.045 0.144 26.863 1.00 89.81 212 HIS A N 1
ATOM 1633 C CA . HIS A 1 212 ? -22.615 1.296 27.556 1.00 89.81 212 HIS A CA 1
ATOM 1634 C C . HIS A 1 212 ? -23.768 1.865 26.732 1.00 89.81 212 HIS A C 1
ATOM 1636 O O . HIS A 1 212 ? -23.662 1.981 25.509 1.00 89.81 212 HIS A O 1
ATOM 1642 N N . ASP A 1 213 ? -24.849 2.238 27.404 1.00 87.81 213 ASP A N 1
ATOM 1643 C CA . ASP A 1 213 ? -25.905 3.047 26.805 1.00 87.81 213 ASP A CA 1
ATOM 1644 C C . ASP A 1 213 ? -25.629 4.559 27.007 1.00 87.81 213 ASP A C 1
ATOM 1646 O O . ASP A 1 213 ? -24.705 4.943 27.732 1.00 87.81 213 ASP A O 1
ATOM 1650 N N . PRO A 1 214 ? -26.392 5.465 26.369 1.00 85.75 214 PRO A N 1
ATOM 1651 C CA . PRO A 1 214 ? -26.169 6.904 26.513 1.00 85.75 214 PRO A CA 1
ATOM 1652 C C . PRO A 1 214 ? -26.352 7.454 27.939 1.00 85.75 214 PRO A C 1
ATOM 1654 O O . PRO A 1 214 ? -25.811 8.518 28.253 1.00 85.75 214 PRO A O 1
ATOM 1657 N N . GLU A 1 215 ? -27.137 6.798 28.795 1.00 86.69 215 GLU A N 1
ATOM 1658 C CA . GLU A 1 215 ? -27.337 7.212 30.185 1.00 86.69 215 GLU A CA 1
ATOM 1659 C C . GLU A 1 215 ? -26.129 6.846 31.043 1.00 86.69 215 GLU A C 1
ATOM 1661 O O . GLU A 1 215 ? -25.594 7.720 31.734 1.00 86.69 215 GLU A O 1
ATOM 1666 N N . ASP A 1 216 ? -25.630 5.617 30.900 1.00 84.12 216 ASP A N 1
ATOM 1667 C CA . ASP A 1 216 ? -24.345 5.194 31.446 1.00 84.12 216 ASP A CA 1
ATOM 1668 C C . ASP A 1 216 ? -23.252 6.171 31.022 1.00 84.12 216 ASP A C 1
ATOM 1670 O O . ASP A 1 216 ? -22.450 6.619 31.844 1.00 84.12 216 ASP A O 1
ATOM 1674 N N . GLU A 1 217 ? -23.232 6.567 29.745 1.00 85.06 217 GLU A N 1
ATOM 1675 C CA . GLU A 1 217 ? -22.213 7.492 29.272 1.00 85.06 217 GLU A CA 1
ATOM 1676 C C . GLU A 1 217 ? -22.276 8.873 29.916 1.00 85.06 217 GLU A C 1
ATOM 1678 O O . GLU A 1 217 ? -21.232 9.410 30.307 1.00 85.06 217 GLU A O 1
ATOM 1683 N N . ARG A 1 218 ? -23.479 9.430 30.076 1.00 85.19 218 ARG A N 1
ATOM 1684 C CA . ARG A 1 218 ? -23.678 10.707 30.772 1.00 85.19 218 ARG A CA 1
ATOM 1685 C C . ARG A 1 218 ? -23.287 10.608 32.241 1.00 85.19 218 ARG A C 1
ATOM 1687 O O . ARG A 1 218 ? -22.582 11.489 32.737 1.00 85.19 218 ARG A O 1
ATOM 1694 N N . ARG A 1 219 ? -23.690 9.535 32.926 1.00 85.00 219 ARG A N 1
ATOM 1695 C CA . ARG A 1 219 ? -23.347 9.293 34.332 1.00 85.00 219 ARG A CA 1
ATOM 1696 C C . ARG A 1 219 ? -21.836 9.246 34.528 1.00 85.00 219 ARG A C 1
ATOM 1698 O O . ARG A 1 219 ? -21.308 9.931 35.402 1.00 85.00 219 ARG A O 1
ATOM 1705 N N . GLU A 1 220 ? -21.130 8.478 33.703 1.00 85.19 220 GLU A N 1
ATOM 1706 C CA . GLU A 1 220 ? -19.671 8.375 33.785 1.00 85.19 220 GLU A CA 1
ATOM 1707 C C . GLU A 1 220 ? -18.976 9.701 33.464 1.00 85.19 220 GLU A C 1
ATOM 1709 O O . GLU A 1 220 ? -17.991 10.055 34.114 1.00 85.19 220 GLU A O 1
ATOM 1714 N N . GLN A 1 221 ? -19.498 10.472 32.507 1.00 82.94 221 GLN A N 1
ATOM 1715 C CA . GLN A 1 221 ? -18.962 11.792 32.179 1.00 82.94 221 GLN A CA 1
ATOM 1716 C C . GLN A 1 221 ? -19.092 12.780 33.350 1.00 82.94 221 GLN A C 1
ATOM 1718 O O . GLN A 1 221 ? -18.152 13.531 33.615 1.00 82.94 221 GLN A O 1
ATOM 1723 N N . VAL A 1 222 ? -20.211 12.750 34.082 1.00 86.88 222 VAL A N 1
ATOM 1724 C CA . VAL A 1 222 ? -20.406 13.551 35.304 1.00 86.88 222 VAL A CA 1
ATOM 1725 C C . VAL A 1 222 ? -19.456 13.094 36.410 1.00 86.88 222 VAL A C 1
ATOM 1727 O O . VAL A 1 222 ? -18.752 13.922 36.983 1.00 86.88 222 VAL A O 1
ATOM 1730 N N . LEU A 1 223 ? -19.366 11.786 36.678 1.00 84.19 223 LEU A N 1
ATOM 1731 C CA . LEU A 1 223 ? -18.452 11.248 37.695 1.00 84.19 223 LEU A CA 1
ATOM 1732 C C . LEU A 1 223 ? -16.995 11.629 37.410 1.00 84.19 223 LEU A C 1
ATOM 1734 O O . LEU A 1 223 ? -16.252 11.985 38.322 1.00 84.19 223 LEU A O 1
ATOM 1738 N N . GLN A 1 224 ? -16.597 11.610 36.139 1.00 80.88 224 GLN A N 1
ATOM 1739 C CA . GLN A 1 224 ? -15.284 12.073 35.715 1.00 80.88 224 GLN A CA 1
ATOM 1740 C C . GLN A 1 224 ? -15.095 13.580 35.947 1.00 80.88 224 GLN A C 1
ATOM 1742 O O . GLN A 1 224 ? -14.028 13.987 36.405 1.00 80.88 224 GLN A O 1
ATOM 1747 N N . ALA A 1 225 ? -16.084 14.412 35.609 1.00 85.75 225 ALA A N 1
ATOM 1748 C CA . ALA A 1 225 ? -16.007 15.861 35.814 1.00 85.75 225 ALA A CA 1
ATOM 1749 C C . ALA A 1 225 ? -15.834 16.227 37.299 1.00 85.75 225 ALA A C 1
ATOM 1751 O O . ALA A 1 225 ? -15.166 17.207 37.615 1.00 85.75 225 ALA A O 1
ATOM 1752 N N . LEU A 1 226 ? -16.357 15.388 38.197 1.00 88.81 226 LEU A N 1
ATOM 1753 C CA . LEU A 1 226 ? -16.190 15.485 39.650 1.00 88.81 226 LEU A CA 1
ATOM 1754 C C . LEU A 1 226 ? -14.862 14.889 40.168 1.00 88.81 226 LEU A C 1
ATOM 1756 O O . LEU A 1 226 ? -14.673 14.771 41.375 1.00 88.81 226 LEU A O 1
ATOM 1760 N N . GLY A 1 227 ? -13.936 14.506 39.282 1.00 83.19 227 GLY A N 1
ATOM 1761 C CA . GLY A 1 227 ? -12.614 13.976 39.641 1.00 83.19 227 GLY A CA 1
ATOM 1762 C C . GLY A 1 227 ? -12.554 12.459 39.846 1.00 83.19 227 GLY A C 1
ATOM 1763 O O . GLY A 1 227 ? -11.522 11.941 40.273 1.00 83.19 227 GLY A O 1
ATOM 1764 N N . GLY A 1 228 ? -13.626 11.728 39.529 1.00 81.69 228 GLY A N 1
ATOM 1765 C CA . GLY A 1 228 ? -13.661 10.268 39.605 1.00 81.69 228 GLY A CA 1
ATOM 1766 C C . GLY A 1 228 ? -12.717 9.576 38.602 1.00 81.69 228 GLY A C 1
ATOM 1767 O O . GLY A 1 228 ? -12.348 10.152 37.571 1.00 81.69 228 GLY A O 1
ATOM 1768 N N . PRO A 1 229 ? -12.312 8.316 38.864 1.00 80.75 229 PRO A N 1
ATOM 1769 C CA . PRO A 1 229 ? -11.415 7.575 37.981 1.00 80.75 229 PRO A CA 1
ATOM 1770 C C . PRO A 1 229 ? -12.073 7.271 36.628 1.00 80.75 229 PRO A C 1
ATOM 1772 O O . PRO A 1 229 ? -13.222 6.840 36.556 1.00 80.75 229 PRO A O 1
ATOM 1775 N N . VAL A 1 230 ? -11.315 7.420 35.535 1.00 80.44 230 VAL A N 1
ATOM 1776 C CA . VAL A 1 230 ? -11.804 7.099 34.183 1.00 80.44 230 VAL A CA 1
ATOM 1777 C C . VAL A 1 230 ? -11.756 5.588 33.959 1.00 80.44 230 VAL A C 1
ATOM 1779 O O . VAL A 1 230 ? -10.678 4.987 33.920 1.00 80.44 230 VAL A O 1
ATOM 1782 N N . ILE A 1 231 ? -12.921 4.975 33.760 1.00 86.44 231 ILE A N 1
ATOM 1783 C CA . ILE A 1 231 ? -13.040 3.536 33.503 1.00 86.44 231 ILE A CA 1
ATOM 1784 C C . ILE A 1 231 ? -12.481 3.133 32.125 1.00 86.44 231 ILE A C 1
ATOM 1786 O O . ILE A 1 231 ? -12.281 3.960 31.231 1.00 86.44 231 ILE A O 1
ATOM 1790 N N . GLY A 1 232 ? -12.222 1.834 31.940 1.00 88.69 232 GLY A N 1
ATOM 1791 C CA . GLY A 1 232 ? -11.510 1.285 30.778 1.00 88.69 232 GLY A CA 1
ATOM 1792 C C . GLY A 1 232 ? -12.056 1.714 29.413 1.00 88.69 232 GLY A C 1
ATOM 1793 O O . GLY A 1 232 ? -11.296 2.207 28.581 1.00 88.69 232 GLY A O 1
ATOM 1794 N N . CYS A 1 233 ? -13.365 1.586 29.184 1.00 91.88 233 CYS A N 1
ATOM 1795 C CA . CYS A 1 233 ? -14.011 1.946 27.913 1.00 91.88 233 CYS A CA 1
ATOM 1796 C C . CYS A 1 233 ? -13.806 3.429 27.548 1.00 91.88 233 CYS A C 1
ATOM 1798 O O . CYS A 1 233 ? -13.427 3.758 26.423 1.00 91.88 233 CYS A O 1
ATOM 1800 N N . PHE A 1 234 ? -13.942 4.326 28.527 1.00 89.81 234 PHE A N 1
ATOM 1801 C CA . PHE A 1 234 ? -13.758 5.771 28.356 1.00 89.81 234 PHE A CA 1
ATOM 1802 C C . PHE A 1 234 ? -12.290 6.139 28.161 1.00 89.81 234 PHE A C 1
ATOM 1804 O O . PHE A 1 234 ? -11.977 7.019 27.358 1.00 89.81 234 PHE A O 1
ATOM 1811 N N . ARG A 1 235 ? -11.371 5.430 28.832 1.00 90.75 235 ARG A N 1
ATOM 1812 C CA . ARG A 1 235 ? -9.929 5.556 28.576 1.00 90.75 235 ARG A CA 1
ATOM 1813 C C . ARG A 1 235 ? -9.590 5.200 27.134 1.00 90.75 235 ARG A C 1
ATOM 1815 O O . ARG A 1 235 ? -8.807 5.918 26.522 1.00 90.75 235 ARG A O 1
ATOM 1822 N N . VAL A 1 236 ? -10.177 4.133 26.589 1.00 93.50 236 VAL A N 1
ATOM 1823 C CA . VAL A 1 236 ? -9.967 3.733 25.190 1.00 93.50 236 VAL A CA 1
ATOM 1824 C C . VAL A 1 236 ? -10.538 4.773 24.229 1.00 93.50 236 VAL A C 1
ATOM 1826 O O . VAL A 1 236 ? -9.816 5.197 23.329 1.00 93.50 236 VAL A O 1
ATOM 1829 N N . ARG A 1 237 ? -11.769 5.261 24.449 1.00 91.75 237 ARG A N 1
ATOM 1830 C CA . ARG A 1 237 ? -12.354 6.342 23.634 1.00 91.75 237 ARG A CA 1
ATOM 1831 C C . ARG A 1 237 ? -11.498 7.604 23.650 1.00 91.75 237 ARG A C 1
ATOM 1833 O O . ARG A 1 237 ? -11.132 8.112 22.597 1.00 91.75 237 ARG A O 1
ATOM 1840 N N . ARG A 1 238 ? -11.076 8.054 24.832 1.00 88.62 238 ARG A N 1
ATOM 1841 C CA . ARG A 1 238 ? -10.180 9.208 24.971 1.00 88.62 238 ARG A CA 1
ATOM 1842 C C . ARG A 1 238 ? -8.830 8.969 24.297 1.00 88.62 238 ARG A C 1
ATOM 1844 O O . ARG A 1 238 ? -8.311 9.882 23.663 1.00 88.62 238 ARG A O 1
ATOM 1851 N N . ALA A 1 239 ? -8.253 7.777 24.427 1.00 91.12 239 ALA A N 1
ATOM 1852 C CA . ALA A 1 239 ? -7.003 7.437 23.755 1.00 91.12 239 ALA A CA 1
ATOM 1853 C C . ALA A 1 239 ? -7.159 7.448 22.227 1.00 91.12 239 ALA A C 1
ATOM 1855 O O . ALA A 1 239 ? -6.226 7.834 21.533 1.00 91.12 239 ALA A O 1
ATOM 1856 N N . TRP A 1 240 ? -8.335 7.090 21.709 1.00 92.50 240 TRP A N 1
ATOM 1857 C CA . TRP A 1 240 ? -8.648 7.145 20.282 1.00 92.50 240 TRP A CA 1
ATOM 1858 C C . TRP A 1 240 ? -8.859 8.583 19.780 1.00 92.50 240 TRP A C 1
ATOM 1860 O O . TRP A 1 240 ? -8.253 8.986 18.793 1.00 92.50 240 TRP A O 1
ATOM 1870 N N . GLU A 1 241 ? -9.664 9.382 20.485 1.00 86.44 241 GLU A N 1
ATOM 1871 C CA . GLU A 1 241 ? -10.022 10.756 20.097 1.00 86.44 241 GLU A CA 1
ATOM 1872 C C . GLU A 1 241 ? -8.905 11.766 20.397 1.00 86.44 241 GLU A C 1
ATOM 1874 O O . GLU A 1 241 ? -8.451 12.517 19.529 1.00 86.44 241 GLU A O 1
ATOM 1879 N N . ARG A 1 242 ? -8.463 11.784 21.660 1.00 79.44 242 ARG A N 1
ATOM 1880 C CA . ARG A 1 242 ? -7.530 12.771 22.226 1.00 79.44 242 ARG A CA 1
ATOM 1881 C C . ARG A 1 242 ? -6.086 12.301 22.233 1.00 79.44 242 ARG A C 1
ATOM 1883 O O . ARG A 1 242 ? -5.212 13.099 22.546 1.00 79.44 242 ARG A O 1
ATOM 1890 N N . ARG A 1 243 ? -5.831 11.036 21.879 1.00 67.88 243 ARG A N 1
ATOM 1891 C CA . ARG A 1 243 ? -4.476 10.536 21.576 1.00 67.88 243 ARG A CA 1
ATOM 1892 C C . ARG A 1 243 ? -3.557 10.511 22.791 1.00 67.88 243 ARG A C 1
ATOM 1894 O O . ARG A 1 243 ? -2.346 10.663 22.682 1.00 67.88 243 ARG A O 1
ATOM 1901 N N . VAL A 1 244 ? -4.151 10.286 23.959 1.00 71.25 244 VAL A N 1
ATOM 1902 C CA . VAL A 1 244 ? -3.434 10.117 25.222 1.00 71.25 244 VAL A CA 1
ATOM 1903 C C . VAL A 1 244 ? -3.873 8.807 25.856 1.00 71.25 244 VAL A C 1
ATOM 1905 O O . VAL A 1 244 ? -5.043 8.635 26.196 1.00 71.25 244 VAL A O 1
ATOM 1908 N N . GLY A 1 245 ? -2.920 7.892 26.034 1.00 81.50 245 GLY A N 1
ATOM 1909 C CA . GLY A 1 245 ?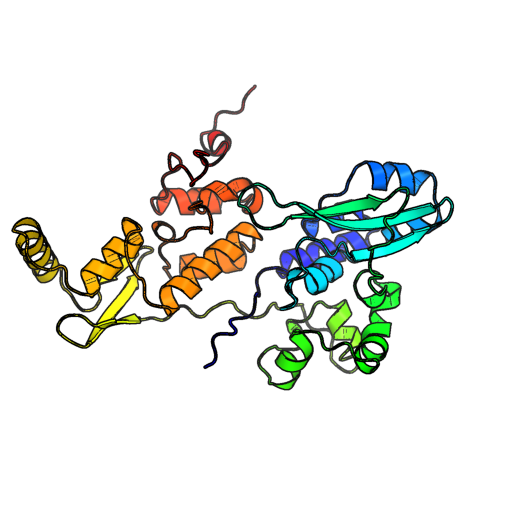 -3.131 6.613 26.705 1.00 81.50 245 GLY A CA 1
ATOM 1910 C C . GLY A 1 245 ? -2.931 5.393 25.806 1.00 81.50 245 GLY A C 1
ATOM 1911 O O . GLY A 1 245 ? -2.539 5.484 24.645 1.00 81.50 245 GLY A O 1
ATOM 1912 N N . ARG A 1 246 ? -3.171 4.214 26.384 1.00 86.69 246 ARG A N 1
ATOM 1913 C CA . ARG A 1 246 ? -2.949 2.920 25.732 1.00 86.69 246 ARG A CA 1
ATOM 1914 C C . ARG A 1 246 ? -4.239 2.419 25.084 1.00 86.69 246 ARG A C 1
ATOM 1916 O O . ARG A 1 246 ? -5.242 2.248 25.770 1.00 86.69 246 ARG A O 1
ATOM 1923 N N . LEU A 1 247 ? -4.184 2.135 23.786 1.00 91.19 247 LEU A N 1
ATOM 1924 C CA . LEU A 1 247 ? -5.245 1.441 23.046 1.00 91.19 247 LEU A CA 1
ATOM 1925 C C . LEU A 1 247 ? -5.038 -0.080 23.091 1.00 91.19 247 LEU A C 1
ATOM 1927 O O . LEU A 1 247 ? -3.887 -0.498 23.175 1.00 91.19 247 LEU A O 1
ATOM 1931 N N . PRO A 1 248 ? -6.082 -0.916 22.967 1.00 92.25 248 PRO A N 1
ATOM 1932 C CA . PRO A 1 248 ? -5.939 -2.351 22.718 1.00 92.25 248 PRO A CA 1
ATOM 1933 C C . PRO A 1 248 ? -5.082 -2.654 21.479 1.00 92.25 248 PRO A C 1
ATOM 1935 O O . PRO A 1 248 ? -5.152 -1.945 20.472 1.00 92.25 248 PRO A O 1
ATOM 1938 N N . ASP A 1 249 ? -4.300 -3.734 21.523 1.00 86.94 249 ASP A N 1
ATOM 1939 C CA . ASP A 1 249 ? -3.347 -4.104 20.462 1.00 86.94 249 ASP A CA 1
ATOM 1940 C C . ASP A 1 249 ? -4.016 -4.241 19.094 1.00 86.94 249 ASP A C 1
ATOM 1942 O O . ASP A 1 249 ? -3.496 -3.754 18.088 1.00 86.94 249 ASP A O 1
ATOM 1946 N N . ARG A 1 250 ? -5.219 -4.825 19.065 1.00 88.06 250 ARG A N 1
ATOM 1947 C CA . ARG A 1 250 ? -5.983 -4.992 17.829 1.00 88.06 250 ARG A CA 1
ATOM 1948 C C . ARG A 1 250 ? -6.403 -3.656 17.212 1.00 88.06 250 ARG A C 1
ATOM 1950 O O . ARG A 1 250 ? -6.324 -3.520 15.996 1.00 88.06 250 ARG A O 1
ATOM 1957 N N . MET A 1 251 ? -6.767 -2.660 18.025 1.00 92.56 251 MET A N 1
ATOM 1958 C CA . MET A 1 251 ? -7.087 -1.312 17.532 1.00 92.56 251 MET A CA 1
ATOM 1959 C C . MET A 1 251 ? -5.861 -0.634 16.932 1.00 92.56 251 MET A C 1
ATOM 1961 O O . MET A 1 251 ? -5.946 -0.053 15.853 1.00 92.56 251 MET A O 1
ATOM 1965 N N . ARG A 1 252 ? -4.701 -0.756 17.592 1.00 88.25 252 ARG A N 1
ATOM 1966 C CA . ARG A 1 252 ? -3.440 -0.212 17.065 1.00 88.25 252 ARG A CA 1
ATOM 1967 C C . ARG A 1 252 ? -3.049 -0.878 15.748 1.00 88.25 252 ARG A C 1
ATOM 1969 O O . ARG A 1 252 ? -2.586 -0.190 14.845 1.00 88.25 252 ARG A O 1
ATOM 1976 N N . ALA A 1 253 ? -3.259 -2.190 15.629 1.00 84.12 253 ALA A N 1
ATOM 1977 C CA . ALA A 1 253 ? -2.986 -2.929 14.403 1.00 84.12 253 ALA A CA 1
ATOM 1978 C C . ALA A 1 253 ? -3.869 -2.451 13.239 1.00 84.12 253 ALA A C 1
ATOM 1980 O O . ALA A 1 253 ? -3.331 -2.150 12.180 1.00 84.12 253 ALA A O 1
ATOM 1981 N N . VAL A 1 254 ? -5.185 -2.305 13.447 1.00 88.56 254 VAL A N 1
ATOM 1982 C CA . VAL A 1 254 ? -6.117 -1.793 12.420 1.00 88.56 254 VAL A CA 1
ATOM 1983 C C . VAL A 1 254 ? -5.794 -0.344 12.043 1.00 88.56 254 VAL A C 1
ATOM 1985 O O . VAL A 1 254 ? -5.699 -0.032 10.861 1.00 88.56 254 VAL A O 1
ATOM 1988 N N . ALA A 1 255 ? -5.546 0.533 13.020 1.00 89.56 255 ALA A N 1
ATOM 1989 C CA . ALA A 1 255 ? -5.194 1.926 12.745 1.00 89.56 255 ALA A CA 1
ATOM 1990 C C . ALA A 1 255 ? -3.886 2.042 11.947 1.00 89.56 255 ALA A C 1
ATOM 1992 O O . ALA A 1 255 ? -3.824 2.744 10.940 1.00 89.56 255 ALA A O 1
ATOM 1993 N N . ARG A 1 256 ? -2.844 1.308 12.355 1.00 85.00 256 ARG A N 1
ATOM 1994 C CA . ARG A 1 256 ? -1.575 1.254 11.619 1.00 85.00 256 ARG A CA 1
ATOM 1995 C C . ARG A 1 256 ? -1.778 0.709 10.206 1.00 85.00 256 ARG A C 1
ATOM 1997 O O . ARG A 1 256 ? -1.190 1.244 9.274 1.00 85.00 256 ARG A O 1
ATOM 2004 N N . HIS A 1 257 ? -2.604 -0.327 10.061 1.00 83.12 257 HIS A N 1
ATOM 2005 C CA . HIS A 1 257 ? -2.935 -0.944 8.778 1.00 83.12 257 HIS A CA 1
ATOM 2006 C C . HIS A 1 257 ? -3.598 0.056 7.832 1.00 83.12 257 HIS A C 1
ATOM 2008 O O . HIS A 1 257 ? -3.133 0.241 6.714 1.00 83.12 257 HIS A O 1
ATOM 2014 N N . MET A 1 258 ? -4.615 0.770 8.306 1.00 88.56 258 MET A N 1
ATOM 2015 C CA . MET A 1 258 ? -5.313 1.791 7.525 1.00 88.56 258 MET A CA 1
ATOM 2016 C C . MET A 1 258 ? -4.400 2.957 7.123 1.00 88.56 258 MET A C 1
ATOM 2018 O O . MET A 1 258 ? -4.446 3.413 5.983 1.00 88.56 258 MET A O 1
ATOM 2022 N N . PHE A 1 259 ? -3.537 3.423 8.035 1.00 86.12 259 PHE A N 1
ATOM 2023 C CA . PHE A 1 259 ? -2.564 4.470 7.715 1.00 86.12 259 PHE A CA 1
ATOM 2024 C C . PHE A 1 259 ? -1.580 4.014 6.634 1.00 86.12 259 PHE A C 1
ATOM 2026 O O . PHE A 1 259 ? -1.305 4.765 5.703 1.00 86.12 259 PHE A O 1
ATOM 2033 N N . LEU A 1 260 ? -1.068 2.782 6.739 1.00 78.00 260 LEU A N 1
ATOM 2034 C CA . LEU A 1 260 ? -0.162 2.224 5.738 1.00 78.00 260 LEU A CA 1
ATOM 2035 C C . LEU A 1 260 ? -0.852 2.102 4.378 1.00 78.00 260 LEU A C 1
ATOM 2037 O O . LEU A 1 260 ? -0.283 2.582 3.400 1.00 78.00 260 LEU A O 1
ATOM 2041 N N . ALA A 1 261 ? -2.080 1.575 4.330 1.00 79.62 261 ALA A N 1
ATOM 2042 C CA . ALA A 1 261 ? -2.880 1.501 3.107 1.00 79.62 261 ALA A CA 1
ATOM 2043 C C . ALA A 1 261 ? -2.985 2.873 2.421 1.00 79.62 261 ALA A C 1
ATOM 2045 O O . ALA A 1 261 ? -2.578 3.010 1.273 1.00 79.62 261 ALA A O 1
ATOM 2046 N N . ALA A 1 262 ? -3.391 3.922 3.144 1.00 83.44 262 ALA A N 1
ATOM 2047 C CA . ALA A 1 262 ? -3.441 5.283 2.601 1.00 83.44 262 ALA A CA 1
ATOM 2048 C C . ALA A 1 262 ? -2.070 5.790 2.124 1.00 83.44 262 ALA A C 1
ATOM 2050 O O . ALA A 1 262 ? -1.945 6.382 1.056 1.00 83.44 262 ALA A O 1
ATOM 2051 N N . SER A 1 263 ? -1.019 5.530 2.899 1.00 76.25 263 SER A N 1
ATOM 2052 C CA . SER A 1 263 ? 0.326 6.042 2.623 1.00 76.25 263 SER A CA 1
ATOM 2053 C C . SER A 1 263 ? 0.993 5.375 1.417 1.00 76.25 263 SER A C 1
ATOM 2055 O O . SER A 1 263 ? 1.853 5.960 0.762 1.00 76.25 263 SER A O 1
ATOM 2057 N N . HIS A 1 264 ? 0.551 4.162 1.103 1.00 71.31 264 HIS A N 1
ATOM 2058 C CA . HIS A 1 264 ? 0.914 3.409 -0.089 1.00 71.31 264 HIS A CA 1
ATOM 2059 C C . HIS A 1 264 ? -0.134 3.558 -1.206 1.00 71.31 264 HIS A C 1
ATOM 2061 O O . HIS A 1 264 ? 0.065 3.025 -2.295 1.00 71.31 264 HIS A O 1
ATOM 2067 N N . GLY A 1 265 ? -1.206 4.322 -0.942 1.00 72.94 265 GLY A N 1
ATOM 2068 C CA . GLY A 1 265 ? -2.393 4.551 -1.770 1.00 72.94 265 GLY A CA 1
ATOM 2069 C C . GLY A 1 265 ? -3.079 3.287 -2.261 1.00 72.94 265 GLY A C 1
ATOM 2070 O O . GLY A 1 265 ? -3.530 3.208 -3.403 1.00 72.94 265 GLY A O 1
ATOM 2071 N N . ASP A 1 266 ? -3.179 2.312 -1.369 1.00 77.69 266 ASP A N 1
ATOM 2072 C CA . ASP A 1 266 ? -4.120 1.216 -1.484 1.00 77.69 266 ASP A CA 1
ATOM 2073 C C . ASP A 1 266 ? -5.533 1.705 -1.165 1.00 77.69 266 ASP A C 1
ATOM 2075 O O . ASP A 1 266 ? -6.030 1.595 -0.042 1.00 77.69 266 ASP A O 1
ATOM 2079 N N . LEU A 1 267 ? -6.154 2.318 -2.176 1.00 83.50 267 LEU A N 1
ATOM 2080 C CA . LEU A 1 267 ? -7.482 2.913 -2.053 1.00 83.50 267 LEU A CA 1
ATOM 2081 C C . LEU A 1 267 ? -8.558 1.849 -1.864 1.00 83.50 267 LEU A C 1
ATOM 2083 O O . LEU A 1 267 ? -9.517 2.088 -1.143 1.00 83.50 267 LEU A O 1
ATOM 2087 N N . ALA A 1 268 ? -8.386 0.668 -2.463 1.00 81.44 268 ALA A N 1
ATOM 2088 C CA . ALA A 1 268 ? -9.329 -0.434 -2.316 1.00 81.44 268 ALA A CA 1
ATOM 2089 C C . ALA A 1 268 ? -9.387 -0.901 -0.856 1.00 81.44 268 ALA A C 1
ATOM 2091 O O . ALA A 1 268 ? -10.469 -1.018 -0.284 1.00 81.44 268 ALA A O 1
ATOM 2092 N N . GLU A 1 269 ? -8.229 -1.095 -0.223 1.00 82.88 269 GLU A N 1
ATOM 2093 C CA . GLU A 1 269 ? -8.171 -1.473 1.186 1.00 82.88 269 GLU A CA 1
ATOM 2094 C C . GLU A 1 269 ? -8.600 -0.333 2.117 1.00 82.88 269 GLU A C 1
ATOM 2096 O O . GLU A 1 269 ? -9.301 -0.572 3.102 1.00 82.88 269 GLU A O 1
ATOM 2101 N N . LEU A 1 270 ? -8.223 0.913 1.810 1.00 88.56 270 LEU A N 1
ATOM 2102 C CA . LEU A 1 270 ? -8.675 2.081 2.566 1.00 88.56 270 LEU A CA 1
ATOM 2103 C C . LEU A 1 270 ? -10.207 2.195 2.544 1.00 88.56 270 LEU A C 1
ATOM 2105 O O . LEU A 1 270 ? -10.822 2.338 3.601 1.00 88.56 270 LEU A O 1
ATOM 2109 N N . THR A 1 271 ? -10.817 2.067 1.365 1.00 91.31 271 THR A N 1
ATOM 2110 C CA . THR A 1 271 ? -12.271 2.044 1.172 1.00 91.31 271 THR A CA 1
ATOM 2111 C C . THR A 1 271 ? -12.901 0.881 1.921 1.00 91.31 271 THR A C 1
ATOM 2113 O O . THR A 1 271 ? -13.797 1.112 2.726 1.00 91.31 271 THR A O 1
ATOM 2116 N N . ARG A 1 272 ? -12.366 -0.339 1.795 1.00 90.69 272 ARG A N 1
ATOM 2117 C CA . ARG A 1 272 ? -12.872 -1.514 2.521 1.00 90.69 272 ARG A CA 1
ATOM 2118 C C . ARG A 1 272 ? -12.871 -1.313 4.041 1.00 90.69 272 ARG A C 1
ATOM 2120 O O . ARG A 1 272 ? -13.790 -1.759 4.723 1.00 90.69 272 ARG A O 1
ATOM 2127 N N . LEU A 1 273 ? -11.846 -0.663 4.598 1.00 91.25 273 LEU A N 1
ATOM 2128 C CA . LEU A 1 273 ? -11.770 -0.370 6.037 1.00 91.25 273 LEU A CA 1
ATOM 2129 C C . LEU A 1 273 ? -12.773 0.706 6.462 1.00 91.25 273 LEU A C 1
ATOM 2131 O O . LEU A 1 273 ? -13.365 0.586 7.536 1.00 91.25 273 LEU A O 1
ATOM 2135 N N . LEU A 1 274 ? -12.977 1.730 5.630 1.00 94.06 274 LEU A N 1
ATOM 2136 C CA . LEU A 1 274 ? -14.013 2.740 5.851 1.00 94.06 274 LEU A CA 1
ATOM 2137 C C . LEU A 1 274 ? -15.417 2.123 5.767 1.00 94.06 274 LEU A C 1
ATOM 2139 O O . LEU A 1 274 ? -16.265 2.440 6.597 1.00 94.06 274 LEU A O 1
ATOM 2143 N N . ASP A 1 275 ? -15.652 1.214 4.818 1.00 93.19 275 ASP A N 1
ATOM 2144 C CA . ASP A 1 275 ? -16.914 0.478 4.651 1.00 93.19 275 ASP A CA 1
ATOM 2145 C C . ASP A 1 275 ? -17.164 -0.484 5.818 1.00 93.19 275 ASP A C 1
ATOM 2147 O O . ASP A 1 275 ? -18.293 -0.636 6.276 1.00 93.19 275 ASP A O 1
ATOM 2151 N N . ALA A 1 276 ? -16.099 -1.061 6.384 1.00 92.12 276 ALA A N 1
ATOM 2152 C CA . ALA A 1 276 ? -16.153 -1.810 7.640 1.00 92.12 276 ALA A CA 1
ATOM 2153 C C . ALA A 1 276 ? -16.395 -0.913 8.877 1.00 92.12 276 ALA A C 1
ATOM 2155 O O . ALA A 1 276 ? -16.411 -1.403 10.007 1.00 92.12 276 ALA A O 1
ATOM 2156 N N . GLY A 1 277 ? -16.562 0.398 8.682 1.00 93.75 277 GLY A N 1
ATOM 2157 C CA . GLY A 1 277 ? -16.926 1.366 9.710 1.00 93.75 277 GLY A CA 1
ATOM 2158 C C . GLY A 1 277 ? -15.764 1.872 10.558 1.00 93.75 277 GLY A C 1
ATOM 2159 O O . GLY A 1 277 ? -16.023 2.586 11.525 1.00 93.75 277 GLY A O 1
ATOM 2160 N N . VAL A 1 278 ? -14.508 1.531 10.240 1.00 95.00 278 VAL A N 1
ATOM 2161 C CA . VAL A 1 278 ? -13.336 1.971 11.017 1.00 95.00 278 VAL A CA 1
ATOM 2162 C C . VAL A 1 278 ? -13.278 3.495 11.054 1.00 95.00 278 VAL A C 1
ATOM 2164 O O . VAL A 1 278 ? -13.285 4.146 10.016 1.00 95.00 278 VAL A O 1
ATOM 2167 N N . ASP A 1 279 ? -13.170 4.060 12.257 1.00 95.12 279 ASP A N 1
ATOM 2168 C CA . ASP A 1 279 ? -13.144 5.511 12.460 1.00 95.12 279 ASP A CA 1
ATOM 2169 C C . ASP A 1 279 ? -11.804 6.125 12.012 1.00 95.12 279 ASP A C 1
ATOM 2171 O O . ASP A 1 279 ? -10.787 5.952 12.700 1.00 95.12 279 ASP A O 1
ATOM 2175 N N . PRO A 1 280 ? -11.766 6.894 10.908 1.00 94.81 280 PRO A N 1
ATOM 2176 C CA . PRO A 1 280 ? -10.518 7.440 10.384 1.00 94.81 280 PRO A CA 1
ATOM 2177 C C . PRO A 1 280 ? -9.931 8.550 11.277 1.00 94.81 280 PRO A C 1
ATOM 2179 O O . PRO A 1 280 ? -8.746 8.889 11.167 1.00 94.81 280 PRO A O 1
ATOM 2182 N N . ARG A 1 281 ? -10.705 9.123 12.212 1.00 92.50 281 ARG A N 1
ATOM 2183 C CA . ARG A 1 281 ? -10.249 10.226 13.076 1.00 92.50 281 ARG A CA 1
ATOM 2184 C C . ARG A 1 281 ? -9.240 9.773 14.122 1.00 92.50 281 ARG A C 1
ATOM 2186 O O . ARG A 1 281 ? -8.428 10.594 14.545 1.00 92.50 281 ARG A O 1
ATOM 2193 N N . GLY A 1 282 ? -9.235 8.499 14.509 1.00 90.25 282 GLY A N 1
ATOM 2194 C CA . GLY A 1 282 ? -8.224 7.947 15.421 1.00 90.25 282 GLY A CA 1
ATOM 2195 C C . GLY A 1 282 ? -6.961 7.436 14.721 1.00 90.25 282 GLY A C 1
ATOM 2196 O O . GLY A 1 282 ? -5.980 7.098 15.381 1.00 90.25 282 GLY A O 1
ATOM 2197 N N . VAL A 1 283 ? -6.949 7.385 13.386 1.00 92.19 283 VAL A N 1
ATOM 2198 C CA . VAL A 1 283 ? -5.855 6.787 12.609 1.00 92.19 283 VAL A CA 1
ATOM 2199 C C . VAL A 1 283 ? -4.709 7.768 12.418 1.00 92.19 283 VAL A C 1
ATOM 2201 O O . VAL A 1 283 ? -4.875 8.803 11.773 1.00 92.19 283 VAL A O 1
ATOM 2204 N N . ARG A 1 284 ? -3.531 7.451 12.962 1.00 86.56 284 ARG A N 1
ATOM 2205 C CA . ARG A 1 284 ? -2.361 8.335 12.906 1.00 86.56 284 ARG A CA 1
ATOM 2206 C C . ARG A 1 284 ? -1.085 7.618 12.499 1.00 86.56 284 ARG A C 1
ATOM 2208 O O . ARG A 1 284 ? -0.846 6.474 12.881 1.00 86.56 284 ARG A O 1
ATOM 2215 N N . GLY A 1 285 ? -0.259 8.346 11.755 1.00 84.56 285 GLY A N 1
ATOM 2216 C CA . GLY A 1 285 ? 1.092 7.934 11.405 1.00 84.56 285 GLY A CA 1
ATOM 2217 C C . GLY A 1 285 ? 2.087 8.088 12.558 1.00 84.56 285 GLY A C 1
ATOM 2218 O O . GLY A 1 285 ? 1.764 8.685 13.590 1.00 84.56 285 GLY A O 1
ATOM 2219 N N . PRO A 1 286 ? 3.339 7.629 12.378 1.00 79.88 286 PRO A N 1
ATOM 2220 C CA . PRO A 1 286 ? 4.376 7.689 13.413 1.00 79.88 286 PRO A CA 1
ATOM 2221 C C . PRO A 1 286 ? 4.712 9.113 13.881 1.00 79.88 286 PRO A C 1
ATOM 2223 O O . PRO A 1 286 ? 5.149 9.307 15.011 1.00 79.88 286 PRO A O 1
ATOM 2226 N N . GLN A 1 287 ? 4.497 10.119 13.029 1.00 80.38 287 GLN A N 1
ATOM 2227 C CA . GLN A 1 287 ? 4.689 11.536 13.350 1.00 80.38 287 GLN A CA 1
ATOM 2228 C C . GLN A 1 287 ? 3.371 12.263 13.635 1.00 80.38 287 GLN A C 1
ATOM 2230 O O . GLN A 1 287 ? 3.307 13.475 13.482 1.00 80.38 287 GLN A O 1
ATOM 2235 N N . GLN A 1 288 ? 2.322 11.538 14.039 1.00 85.69 288 GLN A N 1
ATOM 2236 C CA . GLN A 1 288 ? 0.980 12.083 14.292 1.00 85.69 288 GLN A CA 1
ATOM 2237 C C . GLN A 1 288 ? 0.299 12.690 13.055 1.00 85.69 288 GLN A C 1
ATOM 2239 O O . GLN A 1 288 ? -0.599 13.520 13.169 1.00 85.69 288 GLN A O 1
ATOM 2244 N N . GLN A 1 289 ? 0.681 12.245 11.860 1.00 88.50 289 GLN A N 1
ATOM 2245 C CA . GLN A 1 289 ? 0.003 12.613 10.619 1.00 88.50 289 GLN A CA 1
ATOM 2246 C C . GLN A 1 289 ? -1.404 12.013 10.577 1.00 88.50 289 GLN A C 1
ATOM 2248 O O . GLN A 1 289 ? -1.576 10.829 10.876 1.00 88.50 289 GLN A O 1
ATOM 2253 N N . SER A 1 290 ? -2.398 12.807 10.184 1.00 91.56 290 SER A N 1
ATOM 2254 C CA . SER A 1 290 ? -3.724 12.301 9.805 1.00 91.56 290 SER A CA 1
ATOM 2255 C C . SER A 1 290 ? -3.698 11.706 8.392 1.00 91.56 290 SER A C 1
ATOM 2257 O O . SER A 1 290 ? -2.746 11.929 7.646 1.00 91.56 290 SER A O 1
ATOM 2259 N N . LEU A 1 291 ? -4.758 10.997 7.991 1.00 92.50 291 LEU A N 1
ATOM 2260 C CA . LEU A 1 291 ? -4.890 10.503 6.613 1.00 92.50 291 LEU A CA 1
ATOM 2261 C C . LEU A 1 291 ? -4.903 11.642 5.574 1.00 92.50 291 LEU A C 1
ATOM 2263 O O . LEU A 1 291 ? -4.412 11.450 4.472 1.00 92.50 291 LEU A O 1
ATOM 2267 N N . LEU A 1 292 ? -5.358 12.850 5.939 1.00 92.06 292 LEU A N 1
ATOM 2268 C CA . LEU A 1 292 ? -5.323 14.023 5.051 1.00 92.06 292 LEU A CA 1
ATOM 2269 C C . LEU A 1 292 ? -3.898 14.504 4.734 1.00 92.06 292 LEU A C 1
ATOM 2271 O O . LEU A 1 292 ? -3.676 15.115 3.697 1.00 92.06 292 LEU A O 1
ATOM 2275 N N . HIS A 1 293 ? -2.905 14.192 5.576 1.00 86.81 293 HIS A N 1
ATOM 2276 C CA . HIS A 1 293 ? -1.500 14.462 5.239 1.00 86.81 293 HIS A CA 1
ATOM 2277 C C . HIS A 1 293 ? -1.001 13.603 4.072 1.00 86.81 293 HIS A C 1
ATOM 2279 O O . HIS A 1 293 ? 0.084 13.863 3.557 1.00 86.81 293 HIS A O 1
ATOM 2285 N N . LEU A 1 294 ? -1.767 12.574 3.699 1.00 86.31 294 LEU A N 1
ATOM 2286 C CA . LEU A 1 294 ? -1.462 11.633 2.633 1.00 86.31 294 LEU A CA 1
ATOM 2287 C C . LEU A 1 294 ? -2.308 11.892 1.374 1.00 86.31 294 LEU A C 1
ATOM 2289 O O . LEU A 1 294 ? -2.465 10.993 0.551 1.00 86.31 294 LEU A O 1
ATOM 2293 N N . ALA A 1 295 ? -2.880 13.095 1.227 1.00 86.44 295 ALA A N 1
ATOM 2294 C CA . ALA A 1 295 ? -3.757 13.449 0.108 1.00 86.44 295 ALA A CA 1
ATOM 2295 C C . ALA A 1 295 ? -3.112 13.166 -1.260 1.00 86.44 295 ALA A C 1
ATOM 2297 O O . ALA A 1 295 ? -3.762 12.583 -2.121 1.00 86.44 295 ALA A O 1
ATOM 2298 N N . ASP A 1 296 ? -1.820 13.466 -1.425 1.00 79.56 296 ASP A N 1
ATOM 2299 C CA . ASP A 1 296 ? -1.070 13.183 -2.658 1.00 79.56 296 ASP A CA 1
ATOM 2300 C C . ASP A 1 296 ? -0.972 11.677 -2.958 1.00 79.56 296 ASP A C 1
ATOM 2302 O O . ASP A 1 296 ? -0.964 11.266 -4.113 1.00 79.56 296 ASP A O 1
ATOM 2306 N N . GLN A 1 297 ? -0.874 10.832 -1.924 1.00 76.56 297 GLN A N 1
ATOM 2307 C CA . GLN A 1 297 ? -0.793 9.375 -2.090 1.00 76.56 297 GLN A CA 1
ATOM 2308 C C . GLN A 1 297 ? -2.163 8.750 -2.343 1.00 76.56 297 GLN A C 1
ATOM 2310 O O . GLN A 1 297 ? -2.232 7.699 -2.992 1.00 76.56 297 GLN A O 1
ATOM 2315 N N . ILE A 1 298 ? -3.213 9.376 -1.806 1.00 83.81 298 ILE A N 1
ATOM 2316 C CA . ILE A 1 298 ? -4.603 8.997 -2.037 1.00 83.81 298 ILE A CA 1
ATOM 2317 C C . ILE A 1 298 ? -5.003 9.384 -3.466 1.00 83.81 298 ILE A C 1
ATOM 2319 O O . ILE A 1 298 ? -5.534 8.541 -4.175 1.00 83.81 298 ILE A O 1
ATOM 2323 N N . ALA A 1 299 ? -4.689 10.609 -3.905 1.00 81.44 299 ALA A N 1
ATOM 2324 C CA . ALA A 1 299 ? -4.935 11.129 -5.257 1.00 81.44 299 ALA A CA 1
ATOM 2325 C C . ALA A 1 299 ? -6.363 10.879 -5.795 1.00 81.44 299 ALA A C 1
ATOM 2327 O O . ALA A 1 299 ? -6.580 10.818 -7.002 1.00 81.44 299 ALA A O 1
ATOM 2328 N N . ASP A 1 300 ? -7.333 10.748 -4.889 1.00 85.56 300 ASP A N 1
ATOM 2329 C CA . ASP A 1 300 ? -8.735 10.456 -5.166 1.00 85.56 300 ASP A CA 1
ATOM 2330 C C . ASP A 1 300 ? -9.592 11.489 -4.433 1.00 85.56 300 ASP A C 1
ATOM 2332 O O . ASP A 1 300 ? -9.648 11.535 -3.199 1.00 85.56 300 ASP A O 1
ATOM 2336 N N . ALA A 1 301 ? -10.214 12.363 -5.221 1.00 88.00 301 ALA A N 1
ATOM 2337 C CA . ALA A 1 301 ? -11.026 13.469 -4.739 1.00 88.00 301 ALA A CA 1
ATOM 2338 C C . ALA A 1 301 ? -12.211 13.002 -3.896 1.00 88.00 301 ALA A C 1
ATOM 2340 O O . ALA A 1 301 ? -12.486 13.583 -2.846 1.00 88.00 301 ALA A O 1
ATOM 2341 N N . GLU A 1 302 ? -12.894 11.953 -4.342 1.00 91.19 302 GLU A N 1
ATOM 2342 C CA . GLU A 1 302 ? -14.086 11.434 -3.686 1.00 91.19 302 GLU A CA 1
ATOM 2343 C C . GLU A 1 302 ? -13.715 10.803 -2.345 1.00 91.19 302 GLU A C 1
ATOM 2345 O O . GLU A 1 302 ? -14.344 11.078 -1.320 1.00 91.19 302 GLU A O 1
ATOM 2350 N N . LEU A 1 303 ? -12.621 10.041 -2.314 1.00 92.25 303 LEU A N 1
ATOM 2351 C CA . LEU A 1 303 ? -12.147 9.428 -1.081 1.00 92.25 303 LEU A CA 1
ATOM 2352 C C . LEU A 1 303 ? -11.646 10.469 -0.071 1.00 92.25 303 LEU A C 1
ATOM 2354 O O . LEU A 1 303 ? -11.901 10.336 1.129 1.00 92.25 303 LEU A O 1
ATOM 2358 N N . ILE A 1 304 ? -10.984 11.537 -0.527 1.00 92.75 304 ILE A N 1
ATOM 2359 C CA . ILE A 1 304 ? -10.587 12.639 0.362 1.00 92.75 304 ILE A CA 1
ATOM 2360 C C . ILE A 1 304 ? -11.820 13.380 0.894 1.00 92.75 304 ILE A C 1
ATOM 2362 O O . ILE A 1 304 ? -11.884 13.656 2.095 1.00 92.75 304 ILE A O 1
ATOM 2366 N N . GLN A 1 305 ? -12.827 13.640 0.054 1.00 91.69 305 GLN A N 1
ATOM 2367 C CA . GLN A 1 305 ? -14.098 14.207 0.509 1.00 91.69 305 GLN A CA 1
ATOM 2368 C C . GLN A 1 305 ? -14.767 13.314 1.551 1.00 91.69 305 GLN A C 1
ATOM 2370 O O . GLN A 1 305 ? -15.206 13.807 2.590 1.00 91.69 305 GLN A O 1
ATOM 2375 N N . ARG A 1 306 ? -14.788 11.997 1.343 1.00 94.44 306 ARG A N 1
ATOM 2376 C CA . ARG A 1 306 ? -15.323 11.039 2.316 1.00 94.44 306 ARG A CA 1
ATOM 2377 C C . ARG A 1 306 ? -14.604 11.124 3.667 1.00 94.44 306 ARG A C 1
ATOM 2379 O O . ARG A 1 306 ? -15.257 11.089 4.708 1.00 94.44 306 ARG A O 1
ATOM 2386 N N . LEU A 1 307 ? -13.278 11.282 3.676 1.00 94.56 307 LEU A N 1
ATOM 2387 C CA . LEU A 1 307 ? -12.503 11.474 4.910 1.00 94.56 307 LEU A CA 1
ATOM 2388 C C . LEU A 1 307 ? -12.845 12.794 5.622 1.00 94.56 307 LEU A C 1
ATOM 2390 O O . LEU A 1 307 ? -12.927 12.817 6.851 1.00 94.56 307 LEU A O 1
ATOM 2394 N N . LEU A 1 308 ? -13.071 13.878 4.875 1.00 93.31 308 LEU A N 1
ATOM 2395 C CA . LEU A 1 308 ? -13.510 15.164 5.432 1.00 93.31 308 LEU A CA 1
ATOM 2396 C C . LEU A 1 308 ? -14.914 15.062 6.044 1.00 93.31 308 LEU A C 1
ATOM 2398 O O . LEU A 1 308 ? -15.113 15.490 7.179 1.00 93.31 308 LEU A O 1
ATOM 2402 N N . HIS A 1 309 ? -15.859 14.417 5.351 1.00 91.88 309 HIS A N 1
ATOM 2403 C CA . HIS A 1 309 ? -17.211 14.159 5.866 1.00 91.88 309 HIS A CA 1
ATOM 2404 C C . HIS A 1 309 ? -17.202 13.254 7.106 1.00 91.88 309 HIS A C 1
ATOM 2406 O O . HIS A 1 309 ? -18.025 13.423 8.002 1.00 91.88 309 HIS A O 1
ATOM 2412 N N . ALA A 1 310 ? -16.225 12.348 7.215 1.00 91.44 310 ALA A N 1
ATOM 2413 C CA . ALA A 1 310 ? -15.983 11.566 8.427 1.00 91.44 310 ALA A CA 1
ATOM 2414 C C . ALA A 1 310 ? -15.393 12.396 9.592 1.00 91.44 310 ALA A C 1
ATOM 2416 O O . ALA A 1 310 ? -15.109 11.852 10.660 1.00 91.44 310 ALA A O 1
ATOM 2417 N N . GLY A 1 311 ? -15.197 13.707 9.413 1.00 90.44 311 GLY A N 1
ATOM 2418 C CA . GLY A 1 311 ? -14.773 14.643 10.452 1.00 90.44 311 GLY A CA 1
ATOM 2419 C C . GLY A 1 311 ? -13.261 14.721 10.652 1.00 90.44 311 GLY A C 1
ATOM 2420 O O . GLY A 1 311 ? -12.809 15.044 11.754 1.00 90.44 311 GLY A O 1
ATOM 2421 N N . LEU A 1 312 ? -12.454 14.390 9.637 1.00 91.94 312 LEU A N 1
ATOM 2422 C CA . LEU A 1 312 ? -11.018 14.657 9.705 1.00 91.94 312 LEU A CA 1
ATOM 2423 C C . LEU A 1 312 ? -10.769 16.158 9.568 1.00 91.94 312 LEU A C 1
ATOM 2425 O O . LEU A 1 312 ? -11.138 16.769 8.575 1.00 91.94 312 LEU A O 1
ATOM 2429 N N . ASP A 1 313 ? -10.084 16.725 10.556 1.00 88.19 313 ASP A N 1
ATOM 2430 C CA . ASP A 1 313 ? -9.720 18.137 10.577 1.00 88.19 313 ASP A CA 1
ATOM 2431 C C . ASP A 1 313 ? -8.542 18.426 9.616 1.00 88.19 313 ASP A C 1
ATOM 2433 O O . ASP A 1 313 ? -7.427 17.942 9.868 1.00 88.19 313 ASP A O 1
ATOM 2437 N N . PRO A 1 314 ? -8.739 19.207 8.532 1.00 88.50 314 PRO A N 1
ATOM 2438 C CA . PRO A 1 314 ? -7.661 19.598 7.619 1.00 88.50 314 PRO A CA 1
ATOM 2439 C C . PRO A 1 314 ? -6.672 20.577 8.265 1.00 88.50 314 PRO A C 1
ATOM 2441 O O . PRO A 1 314 ? -5.536 20.711 7.809 1.00 88.50 314 PRO A O 1
ATOM 2444 N N . SER A 1 315 ? -7.078 21.239 9.350 1.00 87.50 315 SER A N 1
ATOM 2445 C CA . SER A 1 315 ? -6.253 22.175 10.104 1.00 87.50 315 SER A CA 1
ATOM 2446 C C . SER A 1 315 ? -5.271 21.473 11.056 1.00 87.50 315 SER A C 1
ATOM 2448 O O . SER A 1 315 ? -4.359 22.122 11.575 1.00 87.50 315 SER A O 1
ATOM 2450 N N . TRP A 1 316 ? -5.407 20.151 11.237 1.00 87.44 316 TRP A N 1
ATOM 2451 C CA . TRP A 1 316 ? -4.541 19.345 12.094 1.00 87.44 316 TRP A CA 1
ATOM 2452 C C . TRP A 1 316 ? -3.063 19.476 11.706 1.00 87.44 316 TRP A C 1
ATOM 2454 O O . TRP A 1 316 ? -2.710 19.338 10.533 1.00 87.44 316 TRP A O 1
ATOM 2464 N N . THR A 1 317 ? -2.194 19.651 12.705 1.00 89.12 317 THR A N 1
ATOM 2465 C CA . THR A 1 317 ? -0.740 19.666 12.530 1.00 89.12 317 THR A CA 1
ATOM 2466 C C . THR A 1 317 ? -0.083 18.387 13.040 1.00 89.12 317 THR A C 1
ATOM 2468 O O . THR A 1 317 ? -0.379 17.893 14.128 1.00 89.12 317 THR A O 1
ATOM 2471 N N . ASP A 1 318 ? 0.837 17.834 12.252 1.00 86.06 318 ASP A N 1
ATOM 2472 C CA . ASP A 1 318 ? 1.691 16.728 12.685 1.00 86.06 318 ASP A CA 1
ATOM 2473 C C . ASP A 1 318 ? 2.759 17.188 13.706 1.00 86.06 318 ASP A C 1
ATOM 2475 O O . ASP A 1 318 ? 2.899 18.375 14.007 1.00 86.06 318 ASP A O 1
ATOM 2479 N N . ASN A 1 319 ? 3.570 16.261 14.230 1.00 85.50 319 ASN A N 1
ATOM 2480 C CA . ASN A 1 319 ? 4.631 16.573 15.204 1.00 85.50 319 ASN A CA 1
ATOM 2481 C C . ASN A 1 319 ? 5.725 17.520 14.671 1.00 85.50 319 ASN A C 1
ATOM 2483 O O . ASN A 1 319 ? 6.613 17.911 15.425 1.00 85.50 319 ASN A O 1
ATOM 2487 N N . ARG A 1 320 ? 5.716 17.857 13.376 1.00 82.19 320 ARG A N 1
ATOM 2488 C CA . ARG A 1 320 ? 6.618 18.843 12.766 1.00 82.19 320 ARG A CA 1
ATOM 2489 C C . ARG A 1 320 ? 5.928 20.168 12.463 1.00 82.19 320 ARG A C 1
ATOM 2491 O O . ARG A 1 320 ? 6.498 20.986 11.747 1.00 82.19 320 ARG A O 1
ATOM 2498 N N . GLY A 1 321 ? 4.708 20.368 12.955 1.00 83.44 321 GLY A N 1
ATOM 2499 C CA . GLY A 1 321 ? 3.924 21.568 12.685 1.00 83.44 321 GLY A CA 1
ATOM 2500 C C . GLY A 1 321 ? 3.414 21.653 11.246 1.00 83.44 321 GLY A C 1
ATOM 2501 O O . GLY A 1 321 ? 2.946 22.712 10.834 1.00 83.44 321 GLY A O 1
ATOM 2502 N N . ARG A 1 322 ? 3.495 20.571 10.461 1.00 82.50 322 ARG A N 1
ATOM 2503 C CA . ARG A 1 322 ? 2.986 20.570 9.086 1.00 82.50 322 ARG A CA 1
ATOM 2504 C C . ARG A 1 322 ? 1.495 20.305 9.112 1.00 82.50 322 ARG A C 1
ATOM 2506 O O . ARG A 1 322 ? 1.057 19.411 9.827 1.00 82.50 322 ARG A O 1
ATOM 2513 N N . ARG A 1 323 ? 0.747 21.058 8.313 1.00 83.88 323 ARG A N 1
ATOM 2514 C CA . ARG A 1 323 ? -0.659 20.778 8.007 1.00 83.88 323 ARG A CA 1
ATOM 2515 C C . ARG A 1 323 ? -0.740 19.830 6.814 1.00 83.88 323 ARG A C 1
ATOM 2517 O O . ARG A 1 323 ? 0.239 19.678 6.074 1.00 83.88 323 ARG A O 1
ATOM 2524 N N . ALA A 1 324 ? -1.908 19.230 6.603 1.00 78.00 324 ALA A N 1
ATOM 2525 C CA . ALA A 1 324 ? -2.209 18.611 5.317 1.00 78.00 324 ALA A CA 1
ATOM 2526 C C . ALA A 1 324 ? -2.008 19.669 4.214 1.00 78.00 324 ALA A C 1
ATOM 2528 O O . ALA A 1 324 ? -2.530 20.778 4.322 1.00 78.00 324 ALA A O 1
ATOM 2529 N N . ARG A 1 325 ? -1.171 19.370 3.211 1.00 66.81 325 ARG A N 1
ATOM 2530 C CA . ARG A 1 325 ? -0.920 20.291 2.091 1.00 66.81 325 ARG A CA 1
ATOM 2531 C C . ARG A 1 325 ? -2.193 20.450 1.263 1.00 66.81 325 ARG A C 1
ATOM 2533 O O . ARG A 1 325 ? -2.935 19.479 1.162 1.00 66.81 325 ARG A O 1
ATOM 2540 N N . ASP A 1 326 ? -2.399 21.654 0.718 1.00 54.66 326 ASP A N 1
ATOM 2541 C CA . ASP A 1 326 ? -3.436 22.049 -0.249 1.00 54.66 326 ASP A CA 1
ATOM 2542 C C . ASP A 1 326 ? -4.529 20.996 -0.469 1.00 54.66 326 ASP A C 1
ATOM 2544 O O . ASP A 1 326 ? -4.542 20.255 -1.447 1.00 54.66 326 ASP A O 1
ATOM 2548 N N . THR A 1 327 ? -5.504 20.991 0.440 1.00 50.69 327 THR A N 1
ATOM 2549 C CA . THR A 1 327 ? -6.863 20.550 0.104 1.00 50.69 327 THR A CA 1
ATOM 2550 C C . THR A 1 327 ? -7.593 21.635 -0.697 1.00 50.69 327 THR A C 1
ATOM 2552 O O . THR A 1 327 ? -8.746 21.461 -1.056 1.00 50.69 327 THR A O 1
ATOM 2555 N N . ASP A 1 328 ? -6.932 22.746 -1.039 1.00 44.97 328 ASP A N 1
ATOM 2556 C CA . ASP A 1 328 ? -7.508 23.885 -1.758 1.00 44.97 328 ASP A CA 1
ATOM 2557 C C . ASP A 1 328 ? -8.097 23.513 -3.129 1.00 44.97 328 ASP A C 1
ATOM 2559 O O . ASP A 1 328 ? -9.100 24.106 -3.532 1.00 44.97 328 ASP A O 1
ATOM 2563 N N . TRP A 1 329 ? -7.586 22.478 -3.810 1.00 52.66 329 TRP A N 1
ATOM 2564 C CA . TRP A 1 329 ? -8.202 21.962 -5.043 1.00 52.66 329 TRP A CA 1
ATOM 2565 C C . TRP A 1 329 ? -9.579 21.304 -4.809 1.00 52.66 329 TRP A C 1
ATOM 2567 O O . TRP A 1 329 ? -10.367 21.196 -5.746 1.00 52.66 329 TRP A O 1
ATOM 2577 N N . LEU A 1 330 ? -9.917 20.946 -3.563 1.00 47.78 330 LEU A N 1
ATOM 2578 C CA . LEU A 1 330 ? -11.245 20.476 -3.142 1.00 47.78 330 LEU A CA 1
ATOM 2579 C C . LEU A 1 330 ? -12.233 21.628 -2.896 1.00 47.78 330 LEU A C 1
ATOM 2581 O O . LEU A 1 330 ? -13.433 21.384 -2.820 1.00 47.78 330 LEU A O 1
ATOM 2585 N N . SER A 1 331 ? -11.754 22.876 -2.795 1.00 44.66 331 SER A N 1
ATOM 2586 C CA . SER A 1 331 ? -12.595 24.069 -2.592 1.00 44.66 331 SER A CA 1
ATOM 2587 C C . SER A 1 331 ? -13.114 24.700 -3.894 1.00 44.66 331 SER A C 1
ATOM 2589 O O . SER A 1 331 ? -13.757 25.747 -3.860 1.00 44.66 331 SER A O 1
ATOM 2591 N N . GLY A 1 332 ? -12.828 24.102 -5.057 1.00 42.47 332 GLY A N 1
ATOM 2592 C CA . GLY A 1 332 ? -13.301 24.602 -6.354 1.00 42.47 332 GLY A CA 1
ATOM 2593 C C . GLY A 1 332 ? -12.627 25.891 -6.846 1.00 42.47 332 GLY A C 1
ATOM 2594 O O . GLY A 1 332 ? -12.952 26.368 -7.932 1.00 42.47 332 GLY A O 1
ATOM 2595 N N . ARG A 1 333 ? -11.651 26.454 -6.120 1.00 37.75 333 ARG A N 1
ATOM 2596 C CA . ARG A 1 333 ? -10.854 27.586 -6.612 1.00 37.75 333 ARG A CA 1
ATOM 2597 C C . ARG A 1 333 ? -9.686 27.092 -7.461 1.00 37.75 333 ARG A C 1
ATOM 2599 O O . ARG A 1 333 ? -8.584 26.875 -6.966 1.00 37.75 333 ARG A O 1
ATOM 2606 N N . ARG A 1 334 ? -9.925 26.946 -8.769 1.00 35.12 334 ARG A N 1
ATOM 2607 C CA . ARG A 1 334 ? -8.839 26.940 -9.761 1.00 35.12 334 ARG A CA 1
ATOM 2608 C C . ARG A 1 334 ? -8.042 28.236 -9.584 1.00 35.12 334 ARG A C 1
ATOM 2610 O O . ARG A 1 334 ? -8.614 29.317 -9.707 1.00 35.12 334 ARG A O 1
ATOM 2617 N N . ARG A 1 335 ? -6.743 28.138 -9.286 1.00 36.19 335 ARG A N 1
ATOM 2618 C CA . ARG A 1 335 ? -5.830 29.260 -9.534 1.00 36.19 335 ARG A CA 1
ATOM 2619 C C . ARG A 1 335 ? -5.789 29.443 -11.052 1.00 36.19 335 ARG A C 1
ATOM 2621 O O . ARG A 1 335 ? -5.466 28.488 -11.758 1.00 36.19 335 ARG A O 1
ATOM 2628 N N . GLY A 1 336 ? -6.268 30.601 -11.503 1.00 33.22 336 GLY A N 1
ATOM 2629 C CA . GLY A 1 336 ? -6.157 31.048 -12.890 1.00 33.22 336 GLY A CA 1
ATOM 2630 C C . GLY A 1 336 ? -4.724 31.359 -13.279 1.00 33.22 336 GLY A C 1
ATOM 2631 O O . GLY A 1 336 ? -3.872 31.456 -12.362 1.00 33.22 336 GLY A O 1
#

Sequence (336 aa):
MSGRVLRRYDLTATVVRGATERRLAGDWRGACAAARIDVDPRVVARARAVPELADDLRHLAPELIRWHVLGTDLEVPRWRVPELARYPGGVALVVTTRHGAGGPAGLTLTIADPPRPDLRPFARCFWDARHAGELPAVLDRGGRPWYLNAVAAGELAPAALPPLVRTALFPDRPDEPYAPAPGIGVPDRIHVQCRGRHYVGWRDGALRLLSHDPEDERREQVLQALGGPVIGCFRVRRAWERRVGRLPDRMRAVARHMFLAASHGDLAELTRLLDAGVDPRGVRGPQQQSLLHLADQIADAELIQRLLHAGLDPSWTDNRGRRARDTDWLSGRRRG

pLDDT: mean 81.84, std 15.52, range [28.52, 96.38]

Secondary structure (DSSP, 8-state):
--S------S--HHHHHHHHHHHHTT-HHHHHHHTTEEE-HHHHHHHHH-HHHHHHHHTB-HHHHHHHHHS-SS---TT--EEEEEETTTEEEEEEEE--TTS--EEEEEEESSPPTT-EE--GGGTBGGGGGGHHHHHHTT---HHHHHHHTTSS-GGGS-HHHHHHH-TTS--PPP-PPP-PPPPS-EEEESSSEEEEEEETTEEE-TT--HHHHHHHHHHHHTTPPPPHHHHHHHHHHT--SPPPHHHHHHHHHHHHHHHTT-HHHHHHHHHTT--GGG---TT---GGGGHHHH--HHHHHHHHHTT--TT-B-TTSPBPP--GGGGT----

InterPro domains:
  IPR002110 Ankyrin repeat [PS50088] (287-319)
  IPR036770 Ankyrin repeat-containing domain superfamily [G3DSA:1.25.40.20] (250-326)
  IPR036770 Ankyrin repeat-containing domain superfamily [SSF48403] (259-326)